Protein AF-A0A2K3E3G3-F1 (afdb_monomer)

Nearest PDB structures (foldseek):
  8xqr-assembly1_R  TM=2.896E-01  e=9.542E+00  Clostridium perfringens

Mean predicted aligned error: 10.25 Å

pLDDT: mean 79.59, std 20.44, range [24.94, 98.5]

Secondary structure (DSSP, 8-state):
-HHHHHHTTSB-HHHHHHHHHHHHHHHHH-HHHHHHHHHHHHHHHHHTTTSHHHHHHHBTTPPGGG-B-HHHHHHTTHHHHHHHHHHHHHHGGGTTSTTHHHHHHHTTTT--HHHHHHHHHHHHHHHHHHHHHHHHHHHHHTT-SSPPEETTT--B--TT-TTEE-HHHHHHHHHHHHHHHHHHHHHHHHHHHH-GGG---TT-SSSS---S-TTSSSHHHHHHHHHHHHHHHHHHHHHHHHHHHHHS-EEEETTTTEEE-HHHHHHHHHHHHHGGGTGGG------------------------EEEE--TTS-HHHHHHHHHHHHHHHHHHHHHHHH-

Foldseek 3Di:
DLVVCVVLLLADPQRSVLLVVLLVLQQLLFQLSNQLVVLLCVVLLVLLVVQLVVCVQAAPPRDVSNHDHNLLNCLLRVQLSVLSVVLSLLVCCVPDDDRVVVNCVVCVVVDPSLLSLLLSLLLNLLSSLLVQLQSQLLSFVLVDPDAFAQLVPRHGDHRPQQLGGDPRSLVSLLVRLLSSLLSSLVSLLVQQVVDDVSPHRSQHCPDPDDDSDPCLNDPNNSVLSSVLSSVSSNQLNNQRSVCRQAAFWWWAQPVSRYIDGPVVQCVLVCVVVVVVVVVVPDDDDDDDDDDDDDDDDDPDDSRHGGTDGYDNHDDSSRSSSVSSSVSSSVSSVSSSVSSD

Solvent-accessible surface area (backbone atoms only — not comparable to full-atom values): 17296 Å² total; per-residue (Å²): 109,39,70,59,28,48,79,58,34,40,19,34,74,59,12,24,53,43,48,42,52,53,45,49,54,24,40,74,37,6,46,18,53,26,48,34,52,50,51,52,52,56,55,50,63,54,41,47,61,75,27,41,73,63,42,59,62,29,32,71,85,57,52,77,54,57,41,32,38,33,66,52,46,43,38,72,38,49,68,42,49,52,29,38,44,52,49,35,38,62,67,25,50,85,64,86,46,99,56,25,68,58,26,51,61,74,42,68,79,75,61,60,62,55,62,49,47,40,29,33,52,16,20,34,45,6,24,50,2,12,54,37,1,39,49,37,16,60,27,53,22,65,70,44,90,62,72,18,22,29,72,89,76,65,46,77,44,66,64,77,40,53,13,47,46,35,73,56,13,52,53,29,7,30,50,28,0,25,48,42,12,43,41,43,36,52,26,27,48,50,16,41,75,65,35,74,96,56,42,51,14,98,53,37,63,84,77,90,44,79,67,48,51,80,52,48,76,34,73,67,19,34,52,47,37,18,49,45,8,20,51,16,0,39,51,15,35,51,44,34,24,47,46,22,33,52,32,23,35,27,27,38,32,77,90,75,62,24,34,38,48,55,68,60,51,48,65,65,61,38,64,72,63,56,57,71,69,62,72,81,76,78,82,89,84,86,88,82,90,87,86,84,82,89,85,79,92,75,89,74,80,71,83,67,61,42,80,74,34,37,37,83,76,44,54,73,51,53,41,52,28,51,26,22,54,55,19,10,55,51,16,11,53,52,44,40,64,74,74,109

Radius of gyration: 25.28 Å; Cα contacts (8 Å, |Δi|>4): 606; chains: 1; bounding box: 83×50×67 Å

InterPro domains:
  IPR002794 Protein of unknown function DUF92, TMEM19 [PF01940] (2-328)
  IPR002794 Protein of unknown function DUF92, TMEM19 [PTHR13353] (1-334)

Organism: Chlamydomonas reinhardtii (NCBI:txid3055)

Structure (mmCIF, N/CA/C/O backbone):
data_AF-A0A2K3E3G3-F1
#
_entry.id   AF-A0A2K3E3G3-F1
#
loop_
_atom_site.group_PDB
_atom_site.id
_atom_site.type_symbol
_atom_site.label_atom_id
_atom_site.label_alt_id
_atom_site.label_comp_id
_atom_site.label_asym_id
_atom_site.label_entity_id
_atom_site.label_seq_id
_atom_site.pdbx_PDB_ins_code
_atom_site.Cartn_x
_atom_site.Cartn_y
_atom_site.Cartn_z
_atom_site.occupancy
_atom_site.B_iso_or_equiv
_atom_site.auth_seq_id
_atom_site.auth_comp_id
_atom_site.auth_asym_id
_atom_site.auth_atom_id
_atom_site.pdbx_PDB_model_num
ATOM 1 N N . MET A 1 1 ? 10.843 -16.373 1.723 1.00 78.31 1 MET A N 1
ATOM 2 C CA . MET A 1 1 ? 9.959 -15.543 2.582 1.00 78.31 1 MET A CA 1
ATOM 3 C C . MET A 1 1 ? 8.689 -16.258 3.037 1.00 78.31 1 MET A C 1
ATOM 5 O O . MET A 1 1 ? 8.430 -16.242 4.233 1.00 78.31 1 MET A O 1
ATOM 9 N N . ALA A 1 2 ? 7.931 -16.915 2.149 1.00 80.19 2 ALA A N 1
ATOM 10 C CA . ALA A 1 2 ? 6.671 -17.594 2.496 1.00 80.19 2 ALA A CA 1
ATOM 11 C C . ALA A 1 2 ? 6.784 -18.562 3.694 1.00 80.19 2 ALA A C 1
ATOM 13 O O . ALA A 1 2 ? 6.028 -18.446 4.656 1.00 80.19 2 ALA A O 1
ATOM 14 N N . ARG A 1 3 ? 7.817 -19.422 3.718 1.00 82.88 3 ARG A N 1
ATOM 15 C CA . ARG A 1 3 ? 8.109 -20.315 4.860 1.00 82.88 3 ARG A CA 1
ATOM 16 C C . ARG A 1 3 ? 8.311 -19.563 6.182 1.00 82.88 3 ARG A C 1
ATOM 18 O O . ARG A 1 3 ? 7.800 -19.986 7.212 1.00 82.88 3 ARG A O 1
ATOM 25 N N . ARG A 1 4 ? 9.012 -18.422 6.149 1.00 83.94 4 ARG A N 1
ATOM 26 C CA . ARG A 1 4 ? 9.183 -17.540 7.318 1.00 83.94 4 ARG A CA 1
ATOM 27 C C . ARG A 1 4 ? 7.855 -16.905 7.738 1.00 83.94 4 ARG A C 1
ATOM 29 O O . ARG A 1 4 ? 7.674 -16.655 8.921 1.00 83.94 4 ARG A O 1
ATOM 36 N N . GLY A 1 5 ? 6.953 -16.623 6.799 1.00 77.25 5 GLY A N 1
ATOM 37 C CA . GLY A 1 5 ? 5.613 -16.120 7.107 1.00 77.25 5 GLY A CA 1
ATOM 38 C C . GLY A 1 5 ? 4.753 -17.142 7.848 1.00 77.25 5 GLY A C 1
ATOM 39 O O . GLY A 1 5 ? 4.127 -16.796 8.848 1.00 77.25 5 GLY A O 1
ATOM 40 N N . LEU A 1 6 ? 4.815 -18.411 7.432 1.00 83.06 6 LEU A N 1
ATOM 41 C CA . LEU A 1 6 ? 4.171 -19.524 8.138 1.00 83.06 6 LEU A CA 1
ATOM 42 C C . LEU A 1 6 ? 4.761 -19.720 9.536 1.00 83.06 6 LEU A C 1
ATOM 44 O O . LEU A 1 6 ? 4.025 -19.743 10.517 1.00 83.06 6 LEU A O 1
ATOM 48 N N . SER A 1 7 ? 6.092 -19.782 9.647 1.00 78.38 7 SER A N 1
ATOM 49 C CA . SER A 1 7 ? 6.760 -20.018 10.934 1.00 78.38 7 SER A CA 1
ATOM 50 C C . SER A 1 7 ? 6.560 -18.879 11.938 1.00 78.38 7 SER A C 1
ATOM 52 O O . SER A 1 7 ? 6.725 -19.072 13.136 1.00 78.38 7 SER A O 1
ATOM 54 N N . LYS A 1 8 ? 6.247 -17.671 11.455 1.00 82.06 8 LYS A N 1
ATOM 55 C CA . LYS A 1 8 ? 5.991 -16.479 12.272 1.00 82.06 8 LYS A CA 1
ATOM 56 C C . LYS A 1 8 ? 4.504 -16.172 12.458 1.00 82.06 8 LYS A C 1
ATOM 58 O O . LYS A 1 8 ? 4.211 -15.110 13.006 1.00 82.06 8 LYS A O 1
ATOM 63 N N . ALA A 1 9 ? 3.617 -17.055 11.988 1.00 80.69 9 ALA A N 1
ATOM 64 C CA . ALA A 1 9 ? 2.163 -16.890 11.978 1.00 80.69 9 ALA A CA 1
ATOM 65 C C . ALA A 1 9 ? 1.670 -15.576 11.333 1.00 80.69 9 ALA A C 1
ATOM 67 O O . ALA A 1 9 ? 0.552 -15.137 11.585 1.00 80.69 9 ALA A O 1
ATOM 68 N N . SER A 1 10 ? 2.477 -14.949 10.467 1.00 80.50 10 SER A N 1
ATOM 69 C CA . SER A 1 10 ? 2.069 -13.747 9.728 1.00 80.50 10 SER A CA 1
ATOM 70 C C . SER A 1 10 ? 1.243 -14.069 8.487 1.00 80.50 10 SER A C 1
ATOM 72 O O . SER A 1 10 ? 0.494 -13.220 8.006 1.00 80.50 10 SER A O 1
ATOM 74 N N . LEU A 1 11 ? 1.336 -15.305 7.989 1.00 85.69 11 LEU A N 1
ATOM 75 C CA . LEU A 1 11 ? 0.556 -15.829 6.871 1.00 85.69 11 LEU A CA 1
ATOM 76 C C . LEU A 1 11 ? -0.094 -17.161 7.256 1.00 85.69 11 LEU A C 1
ATOM 78 O O . LEU A 1 11 ? 0.492 -17.969 7.975 1.00 85.69 11 LEU A O 1
ATOM 82 N N . SER A 1 12 ? -1.297 -17.397 6.741 1.00 90.19 12 SER A N 1
ATOM 83 C CA . SER A 1 12 ? -1.903 -18.735 6.678 1.00 90.19 12 SER A CA 1
ATOM 84 C C . SER A 1 12 ? -1.291 -19.563 5.536 1.00 90.19 12 SER A C 1
ATOM 86 O O . SER A 1 12 ? -0.535 -19.027 4.729 1.00 90.19 12 SER A O 1
ATOM 88 N N . GLN A 1 13 ? -1.628 -20.852 5.417 1.00 90.94 13 GLN A N 1
ATOM 89 C CA . GLN A 1 13 ? -1.167 -21.691 4.296 1.00 90.94 13 GLN A CA 1
ATOM 90 C C . GLN A 1 13 ? -1.559 -21.111 2.929 1.00 90.94 13 GLN A C 1
ATOM 92 O O . GLN A 1 13 ? -0.700 -20.943 2.065 1.00 90.94 13 GLN A O 1
ATOM 97 N N . SER A 1 14 ? -2.827 -20.715 2.768 1.00 93.62 14 SER A N 1
ATOM 98 C CA . SER A 1 14 ? -3.311 -20.065 1.544 1.00 93.62 14 SER A CA 1
ATOM 99 C C . SER A 1 14 ? -2.631 -18.712 1.312 1.00 93.62 14 SER A C 1
ATOM 101 O O . SER A 1 14 ? -2.218 -18.410 0.195 1.00 93.62 14 SER A O 1
ATOM 103 N N . GLY A 1 15 ? -2.432 -17.924 2.374 1.00 92.12 15 GLY A N 1
ATOM 104 C CA . GLY A 1 15 ? -1.703 -16.656 2.303 1.00 92.12 15 GLY A CA 1
ATOM 105 C C . GLY A 1 15 ? -0.230 -16.820 1.923 1.00 92.12 15 GLY A C 1
ATOM 106 O O . GLY A 1 15 ? 0.307 -15.996 1.193 1.00 92.12 15 GLY A O 1
ATOM 107 N N . ALA A 1 16 ? 0.433 -17.885 2.375 1.00 92.38 16 ALA A N 1
ATOM 108 C CA . ALA A 1 16 ? 1.828 -18.165 2.050 1.00 92.38 16 ALA A CA 1
ATOM 109 C C . ALA A 1 16 ? 2.013 -18.573 0.587 1.00 92.38 16 ALA A C 1
ATOM 111 O O . ALA A 1 16 ? 2.968 -18.113 -0.039 1.00 92.38 16 ALA A O 1
ATOM 112 N N . LEU A 1 17 ? 1.094 -19.378 0.042 1.00 94.50 17 LEU A N 1
ATOM 113 C CA . LEU A 1 17 ? 1.071 -19.704 -1.383 1.00 94.50 17 LEU A CA 1
ATOM 114 C C . LEU A 1 17 ? 0.829 -18.444 -2.222 1.00 94.50 17 LEU A C 1
ATOM 116 O O . LEU A 1 17 ? 1.625 -18.146 -3.105 1.00 94.50 17 LEU A O 1
ATOM 120 N N . ALA A 1 18 ? -0.193 -17.651 -1.882 1.00 94.31 18 ALA A N 1
ATOM 121 C CA . ALA A 1 18 ? -0.471 -16.391 -2.570 1.00 94.31 18 ALA A CA 1
ATOM 122 C C . ALA A 1 18 ? 0.730 -15.431 -2.517 1.00 94.31 18 ALA A C 1
ATOM 124 O O . ALA A 1 18 ? 1.127 -14.881 -3.537 1.00 94.31 18 ALA A O 1
ATOM 125 N N . ALA A 1 19 ? 1.368 -15.276 -1.352 1.00 93.25 19 ALA A N 1
ATOM 126 C CA . ALA A 1 19 ? 2.543 -14.420 -1.198 1.00 93.25 19 ALA A CA 1
ATOM 127 C C . ALA A 1 19 ? 3.761 -14.936 -1.978 1.00 93.25 19 ALA A C 1
ATOM 129 O O . ALA A 1 19 ? 4.575 -14.134 -2.433 1.00 93.25 19 ALA A O 1
ATOM 130 N N . PHE A 1 20 ? 3.907 -16.257 -2.130 1.00 94.44 20 PHE A N 1
ATOM 131 C CA . PHE A 1 20 ? 4.934 -16.838 -2.988 1.00 94.44 20 PHE A CA 1
ATOM 132 C C . PHE A 1 20 ? 4.675 -16.499 -4.457 1.00 94.44 20 PHE A C 1
ATOM 134 O O . PHE A 1 20 ? 5.582 -15.999 -5.114 1.00 94.44 20 PHE A O 1
ATOM 141 N N . THR A 1 21 ? 3.445 -16.688 -4.943 1.00 94.94 21 THR A N 1
ATOM 142 C CA . THR A 1 21 ? 3.059 -16.356 -6.322 1.00 94.94 21 THR A CA 1
ATOM 143 C C . THR A 1 21 ? 3.233 -14.868 -6.615 1.00 94.94 21 THR A C 1
ATOM 145 O O . THR A 1 21 ? 3.902 -14.511 -7.577 1.00 94.94 21 THR A O 1
ATOM 148 N N . VAL A 1 22 ? 2.712 -13.993 -5.751 1.00 95.88 22 VAL A N 1
ATOM 149 C CA . VAL A 1 22 ? 2.874 -12.533 -5.869 1.00 95.88 22 VAL A CA 1
ATOM 150 C C . VAL A 1 22 ? 4.355 -12.153 -5.868 1.00 95.88 22 VAL A C 1
ATOM 152 O O . VAL A 1 22 ? 4.786 -11.349 -6.689 1.00 95.88 22 VAL A O 1
ATOM 155 N N . GLY A 1 23 ? 5.149 -12.760 -4.981 1.00 94.06 23 GLY A N 1
ATOM 156 C CA . GLY A 1 23 ? 6.593 -12.551 -4.927 1.00 94.06 23 GLY A CA 1
ATOM 157 C C . GLY A 1 23 ? 7.318 -12.992 -6.197 1.00 94.06 23 GLY A C 1
ATOM 158 O O . GLY A 1 23 ? 8.212 -12.282 -6.643 1.00 94.06 23 GLY A O 1
ATOM 159 N N . ALA A 1 24 ? 6.924 -14.123 -6.787 1.00 91.81 24 ALA A N 1
ATOM 160 C CA . ALA A 1 24 ? 7.478 -14.604 -8.047 1.00 91.81 24 ALA A CA 1
ATOM 161 C C . ALA A 1 24 ? 7.174 -13.628 -9.192 1.00 91.81 24 ALA A C 1
ATOM 163 O O . ALA A 1 24 ? 8.109 -13.214 -9.862 1.00 91.81 24 ALA A O 1
ATOM 164 N N . VAL A 1 25 ? 5.919 -13.181 -9.323 1.00 90.81 25 VAL A N 1
ATOM 165 C CA . VAL A 1 25 ? 5.478 -12.177 -10.316 1.00 90.81 25 VAL A CA 1
ATOM 166 C C . VAL A 1 25 ? 6.262 -10.861 -10.185 1.00 90.81 25 VAL A C 1
ATOM 168 O O . VAL A 1 25 ? 6.739 -10.282 -11.151 1.00 90.81 25 VAL A O 1
ATOM 171 N N . HIS A 1 26 ? 6.480 -10.379 -8.962 1.00 91.44 26 HIS A N 1
ATOM 172 C CA . HIS A 1 26 ? 7.264 -9.154 -8.777 1.00 91.44 26 HIS A CA 1
ATOM 173 C C . HIS A 1 26 ? 8.746 -9.346 -9.118 1.00 91.44 26 HIS A C 1
ATOM 175 O O . HIS A 1 26 ? 9.390 -8.413 -9.583 1.00 91.44 26 HIS A O 1
ATOM 181 N N . MET A 1 27 ? 9.299 -10.535 -8.869 1.00 87.50 27 MET A N 1
ATOM 182 C CA . MET A 1 27 ? 10.691 -10.845 -9.197 1.00 87.50 27 MET A CA 1
ATOM 183 C C . MET A 1 27 ? 10.896 -11.066 -10.698 1.00 87.50 27 MET A C 1
ATOM 185 O O . MET A 1 27 ? 11.944 -10.676 -11.203 1.00 87.50 27 MET A O 1
ATOM 189 N N . THR A 1 28 ? 9.916 -11.636 -11.410 1.00 82.25 28 THR A N 1
ATOM 190 C CA . THR A 1 28 ? 9.949 -11.752 -12.879 1.00 82.25 28 THR A CA 1
ATOM 191 C C . THR A 1 28 ? 9.915 -10.385 -13.540 1.00 82.25 28 THR A C 1
ATOM 193 O O . THR A 1 28 ? 10.656 -10.159 -14.491 1.00 82.25 28 THR A O 1
ATOM 196 N N . ALA A 1 29 ? 9.143 -9.449 -12.984 1.00 80.69 29 ALA A N 1
ATOM 197 C CA . ALA A 1 29 ? 9.114 -8.074 -13.465 1.00 80.69 29 ALA A CA 1
ATOM 198 C C . ALA A 1 29 ? 10.419 -7.292 -13.210 1.00 80.69 29 ALA A C 1
ATOM 200 O O . ALA A 1 29 ? 10.677 -6.293 -13.881 1.00 80.69 29 ALA A O 1
ATOM 201 N N . GLY A 1 30 ? 11.240 -7.721 -12.246 1.00 80.25 30 GLY A N 1
ATOM 202 C CA . GLY A 1 30 ? 12.572 -7.172 -11.990 1.00 80.25 30 GLY A CA 1
ATOM 203 C C . GLY A 1 30 ? 12.917 -7.038 -10.507 1.00 80.25 30 GLY A C 1
ATOM 204 O O . GLY A 1 30 ? 12.050 -6.970 -9.627 1.00 80.25 30 GLY A O 1
ATOM 205 N N . LEU A 1 31 ? 14.220 -6.938 -10.216 1.00 82.62 31 LEU A N 1
ATOM 206 C CA . LEU A 1 31 ? 14.729 -6.877 -8.840 1.00 82.62 31 LEU A CA 1
ATOM 207 C C . LEU A 1 31 ? 14.125 -5.715 -8.035 1.00 82.62 31 LEU A C 1
ATOM 209 O O . LEU A 1 31 ? 13.837 -5.878 -6.850 1.00 82.62 31 LEU A O 1
ATOM 213 N N . GLN A 1 32 ? 13.896 -4.561 -8.670 1.00 86.25 32 GLN A N 1
ATOM 214 C CA . GLN A 1 32 ? 13.308 -3.382 -8.028 1.00 86.25 32 GLN A CA 1
ATOM 215 C C . GLN A 1 32 ? 11.930 -3.685 -7.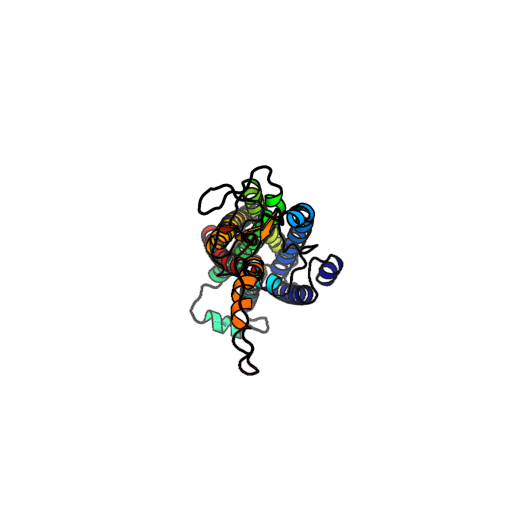417 1.00 86.25 32 GLN A C 1
ATOM 217 O O . GLN A 1 32 ? 11.689 -3.389 -6.242 1.00 86.25 32 GLN A O 1
ATOM 222 N N . PHE A 1 33 ? 11.030 -4.303 -8.186 1.00 89.25 33 PHE A N 1
ATOM 223 C CA . PHE A 1 33 ? 9.661 -4.583 -7.748 1.00 89.25 33 PHE A CA 1
ATOM 224 C C . PHE A 1 33 ? 9.634 -5.676 -6.681 1.00 89.25 33 PHE A C 1
ATOM 226 O O . PHE A 1 33 ? 8.980 -5.521 -5.644 1.00 89.25 33 PHE A O 1
ATOM 233 N N . GLY A 1 34 ? 10.402 -6.750 -6.885 1.00 91.38 34 GLY A N 1
ATOM 234 C CA . GLY A 1 34 ? 10.538 -7.831 -5.912 1.00 91.38 34 GLY A CA 1
ATOM 235 C C . GLY A 1 34 ? 11.138 -7.367 -4.582 1.00 91.38 34 GLY A C 1
ATOM 236 O O . GLY A 1 34 ? 10.611 -7.691 -3.512 1.00 91.38 34 GLY A O 1
ATOM 237 N N . ALA A 1 35 ? 12.205 -6.565 -4.618 1.00 91.38 35 ALA A N 1
ATOM 238 C CA . ALA A 1 35 ? 12.833 -6.020 -3.418 1.00 91.38 35 ALA A CA 1
ATOM 239 C C . ALA A 1 35 ? 11.929 -5.001 -2.703 1.00 91.38 35 ALA A C 1
ATOM 241 O O . ALA A 1 35 ? 11.841 -5.031 -1.474 1.00 91.38 35 ALA A O 1
ATOM 242 N N . THR A 1 36 ? 11.194 -4.163 -3.443 1.00 94.19 36 THR A N 1
ATOM 243 C CA . THR A 1 36 ? 10.210 -3.231 -2.862 1.00 94.19 36 THR A CA 1
ATOM 244 C C . THR A 1 36 ? 9.105 -3.981 -2.115 1.00 94.19 36 THR A C 1
ATOM 246 O O . THR A 1 36 ? 8.820 -3.667 -0.957 1.00 94.19 36 THR A O 1
ATOM 249 N N . LEU A 1 37 ? 8.539 -5.032 -2.721 1.00 95.00 37 LEU A N 1
ATOM 250 C CA . LEU A 1 37 ? 7.551 -5.900 -2.071 1.00 95.00 37 LEU A CA 1
ATOM 251 C C . LEU A 1 37 ? 8.119 -6.556 -0.800 1.00 95.00 37 LEU A C 1
ATOM 253 O O . LEU A 1 37 ? 7.440 -6.630 0.228 1.00 95.00 37 LEU A O 1
ATOM 257 N N . ILE A 1 38 ? 9.370 -7.024 -0.841 1.00 94.44 38 ILE A N 1
ATOM 258 C CA . ILE A 1 38 ? 10.043 -7.602 0.330 1.00 94.44 38 ILE A CA 1
ATOM 259 C C . ILE A 1 38 ? 10.164 -6.573 1.459 1.00 94.44 38 ILE A C 1
ATOM 261 O O . ILE A 1 38 ? 9.882 -6.910 2.614 1.00 94.44 38 ILE A O 1
ATOM 265 N N . LEU A 1 39 ? 10.566 -5.338 1.149 1.00 95.62 39 LEU A N 1
ATOM 266 C CA . LEU A 1 39 ? 10.697 -4.263 2.132 1.00 95.62 39 LEU A CA 1
ATOM 267 C C . LEU A 1 39 ? 9.345 -3.914 2.760 1.00 95.62 39 LEU A C 1
ATOM 269 O O . LEU A 1 39 ? 9.263 -3.873 3.989 1.00 95.62 39 LEU A O 1
ATOM 273 N N . PHE A 1 40 ? 8.287 -3.781 1.953 1.00 95.44 40 PHE A N 1
ATOM 274 C CA . PHE A 1 40 ? 6.910 -3.618 2.432 1.00 95.44 40 PHE A CA 1
ATOM 275 C C . PHE A 1 40 ? 6.496 -4.749 3.384 1.00 95.44 40 PHE A C 1
ATOM 277 O O . PHE A 1 40 ? 6.017 -4.500 4.494 1.00 95.44 40 PHE A O 1
ATOM 284 N N . TYR A 1 41 ? 6.702 -6.006 2.980 1.00 92.50 41 TYR A N 1
ATOM 285 C CA . TYR A 1 41 ? 6.316 -7.164 3.783 1.00 92.50 41 TYR A CA 1
ATOM 286 C C . TYR A 1 41 ? 7.071 -7.208 5.116 1.00 92.50 41 TYR A C 1
ATOM 288 O O . TYR A 1 41 ? 6.470 -7.459 6.164 1.00 92.50 41 TYR A O 1
ATOM 296 N N . LEU A 1 42 ? 8.388 -6.981 5.094 1.00 92.19 42 LEU A N 1
ATOM 297 C CA . LEU A 1 42 ? 9.232 -7.051 6.284 1.00 92.19 42 LEU A CA 1
ATOM 298 C C . LEU A 1 42 ? 8.955 -5.916 7.269 1.00 92.19 42 LEU A C 1
ATOM 300 O O . LEU A 1 42 ? 8.943 -6.186 8.472 1.00 92.19 42 LEU A O 1
ATOM 304 N N . SER A 1 43 ? 8.761 -4.684 6.794 1.00 94.25 43 SER A N 1
ATOM 305 C CA . SER A 1 43 ? 8.450 -3.540 7.658 1.00 94.25 43 SER A CA 1
ATOM 306 C C . SER A 1 43 ? 7.074 -3.714 8.302 1.00 94.25 43 SER A C 1
ATOM 308 O O . SER A 1 43 ? 6.962 -3.727 9.529 1.00 94.25 43 SER A O 1
ATOM 310 N N . SER A 1 44 ? 6.058 -4.011 7.492 1.00 91.00 44 SER A N 1
ATOM 311 C CA . SER A 1 44 ? 4.683 -4.240 7.940 1.00 91.00 44 SER A CA 1
ATOM 312 C C . SER A 1 44 ? 4.578 -5.403 8.930 1.00 91.00 44 SER A C 1
ATOM 314 O O . SER A 1 44 ? 3.978 -5.264 9.990 1.00 91.00 44 SER A O 1
ATOM 316 N N . SER A 1 45 ? 5.230 -6.540 8.652 1.00 87.75 45 SER A N 1
ATOM 317 C CA . SER A 1 45 ? 5.195 -7.719 9.539 1.00 87.75 45 SER A CA 1
ATOM 318 C C . SER A 1 45 ? 5.902 -7.509 10.883 1.00 87.75 45 SER A C 1
ATOM 320 O O . SER A 1 45 ? 5.694 -8.283 11.818 1.00 87.75 45 SER A O 1
ATOM 322 N N . LYS A 1 46 ? 6.812 -6.530 10.979 1.00 87.88 46 LYS A N 1
ATOM 323 C CA . LYS A 1 46 ? 7.422 -6.154 12.261 1.00 87.88 46 LYS A CA 1
ATOM 324 C C . LYS A 1 46 ? 6.444 -5.318 13.085 1.00 87.88 46 LYS A C 1
ATOM 326 O O . LYS A 1 46 ? 6.305 -5.580 14.276 1.00 87.88 46 LYS A O 1
ATOM 331 N N . LEU A 1 47 ? 5.754 -4.366 12.456 1.00 85.62 47 LEU A N 1
ATOM 332 C CA . LEU A 1 47 ? 4.820 -3.466 13.136 1.00 85.62 47 LEU A CA 1
ATOM 333 C C . LEU A 1 47 ? 3.557 -4.165 13.638 1.00 85.62 47 LEU A C 1
ATOM 335 O O . LEU A 1 47 ? 3.118 -3.856 14.742 1.00 85.62 47 LEU A O 1
ATOM 339 N N . THR A 1 48 ? 3.061 -5.185 12.928 1.00 80.06 48 THR A N 1
ATOM 340 C CA . THR A 1 48 ? 1.901 -5.985 13.376 1.00 80.06 48 THR A CA 1
ATOM 341 C C . THR A 1 48 ? 2.095 -6.661 14.735 1.00 80.06 48 THR A C 1
ATOM 343 O O . THR A 1 48 ? 1.137 -7.098 15.364 1.00 80.06 48 THR A O 1
ATOM 346 N N . ARG A 1 49 ? 3.335 -6.756 15.225 1.00 79.38 49 ARG A N 1
ATOM 347 C CA . ARG A 1 49 ? 3.649 -7.309 16.550 1.00 79.38 49 ARG A CA 1
ATOM 348 C C . ARG A 1 49 ? 3.642 -6.259 17.655 1.00 79.38 49 ARG A C 1
ATOM 350 O O . ARG A 1 49 ? 3.428 -6.614 18.809 1.00 79.38 49 ARG A O 1
ATOM 357 N N . VAL A 1 50 ? 3.888 -4.994 17.319 1.00 83.88 50 VAL A N 1
ATOM 358 C CA . VAL A 1 50 ? 4.003 -3.897 18.291 1.00 83.88 50 VAL A CA 1
ATOM 359 C C . VAL A 1 50 ? 2.627 -3.554 18.870 1.00 83.88 50 VAL A C 1
ATOM 361 O O . VAL A 1 50 ? 2.494 -3.402 20.082 1.00 83.88 50 VAL A O 1
ATOM 364 N N . GLY A 1 51 ? 1.594 -3.503 18.022 1.00 75.38 51 GLY A N 1
ATOM 365 C CA . GLY A 1 51 ? 0.214 -3.192 18.412 1.00 75.38 51 GLY A CA 1
ATOM 366 C C . GLY A 1 51 ? -0.632 -4.390 18.865 1.00 75.38 51 GLY A C 1
ATOM 367 O O . GLY A 1 51 ? -1.730 -4.190 19.387 1.00 75.38 51 GLY A O 1
ATOM 368 N N . ALA A 1 52 ? -0.136 -5.626 18.718 1.00 80.56 52 ALA A N 1
ATOM 369 C CA . ALA A 1 52 ? -0.937 -6.850 18.848 1.00 80.56 52 ALA A CA 1
ATOM 370 C C . ALA A 1 52 ? -1.684 -6.971 20.188 1.00 80.56 52 ALA A C 1
ATOM 372 O O . ALA A 1 52 ? -2.879 -7.251 20.203 1.00 80.56 52 ALA A O 1
ATOM 373 N N . LYS A 1 53 ? -1.014 -6.691 21.317 1.00 82.44 53 LYS A N 1
ATOM 374 C CA . LYS A 1 53 ? -1.634 -6.786 22.653 1.00 82.44 53 LYS A CA 1
ATOM 375 C C . LYS A 1 53 ? -2.822 -5.836 22.817 1.00 82.44 53 LYS A C 1
ATOM 377 O O . LYS A 1 53 ? -3.830 -6.222 23.396 1.00 82.44 53 LYS A O 1
ATOM 382 N N . ARG A 1 54 ? -2.705 -4.602 22.311 1.00 82.38 54 ARG A N 1
ATOM 383 C CA . ARG A 1 54 ? -3.771 -3.595 22.413 1.00 82.38 54 ARG A CA 1
ATOM 384 C C . ARG A 1 54 ? -4.894 -3.885 21.418 1.00 82.38 54 ARG A C 1
ATOM 386 O O . ARG A 1 54 ? -6.052 -3.781 21.797 1.00 82.38 54 ARG A O 1
ATOM 393 N N . LYS A 1 55 ? -4.575 -4.325 20.194 1.00 82.56 55 LYS A N 1
ATOM 394 C CA . LYS A 1 55 ? -5.587 -4.764 19.217 1.00 82.56 55 LYS A CA 1
ATOM 395 C C . LYS A 1 55 ? -6.412 -5.939 19.736 1.00 82.56 55 LYS A C 1
ATOM 397 O O . LYS A 1 55 ? -7.630 -5.870 19.693 1.00 82.56 55 LYS A O 1
ATOM 402 N N . ALA A 1 56 ? -5.780 -6.944 20.342 1.00 81.81 56 ALA A N 1
ATOM 403 C CA . ALA A 1 56 ? -6.478 -8.093 20.927 1.00 81.81 56 ALA A CA 1
ATOM 404 C C . ALA A 1 56 ? -7.470 -7.733 22.052 1.00 81.81 56 ALA A C 1
ATOM 406 O O . ALA A 1 56 ? -8.373 -8.513 22.353 1.00 81.81 56 ALA A O 1
ATOM 407 N N . GLN A 1 57 ? -7.296 -6.578 22.701 1.00 81.88 57 GLN A N 1
ATOM 408 C CA . GLN A 1 57 ? -8.202 -6.086 23.743 1.00 81.88 57 GLN A CA 1
ATOM 409 C C . GLN A 1 57 ? -9.363 -5.263 23.188 1.00 81.88 57 GLN A C 1
ATOM 411 O O . GLN A 1 57 ? -10.382 -5.155 23.857 1.00 81.88 57 GLN A O 1
ATOM 416 N N . VAL A 1 58 ? -9.194 -4.667 22.008 1.00 79.88 58 VAL A N 1
ATOM 417 C CA . VAL A 1 58 ? -10.098 -3.649 21.458 1.00 79.88 58 VAL A CA 1
ATOM 418 C C . VAL A 1 58 ? -10.918 -4.186 20.280 1.00 79.88 58 VAL A C 1
ATOM 420 O O . VAL A 1 58 ? -12.061 -3.776 20.090 1.00 79.88 58 VAL A O 1
ATOM 423 N N . GLU A 1 59 ? -10.355 -5.122 19.519 1.00 79.00 59 GLU A N 1
ATOM 424 C CA . GLU A 1 59 ? -10.950 -5.723 18.328 1.00 79.00 59 GLU A CA 1
ATOM 425 C C . GLU A 1 59 ? -11.296 -7.193 18.599 1.00 79.00 59 GLU A C 1
ATOM 427 O O . GLU A 1 59 ? -10.484 -7.957 19.126 1.00 79.00 59 GLU A O 1
ATOM 432 N N . GLU A 1 60 ? -12.507 -7.606 18.225 1.00 70.19 60 GLU A N 1
ATOM 433 C CA . GLU A 1 60 ? -12.947 -9.003 18.339 1.00 70.19 60 GLU A CA 1
ATOM 434 C C . GLU A 1 60 ? -12.294 -9.906 17.277 1.00 70.19 60 GLU A C 1
ATOM 436 O O . GLU A 1 60 ? -11.862 -11.016 17.574 1.00 70.19 60 GLU A O 1
ATOM 441 N N . GLU A 1 61 ? -12.144 -9.414 16.043 1.00 67.25 61 GLU A N 1
ATOM 442 C CA . GLU A 1 61 ? -11.598 -10.184 14.913 1.00 67.25 61 GLU A CA 1
ATOM 443 C C . GLU A 1 61 ? -10.054 -10.236 14.886 1.00 67.25 61 GLU A C 1
ATOM 445 O O . GLU A 1 61 ? -9.447 -10.574 13.862 1.00 67.25 61 GLU A O 1
ATOM 450 N N . HIS A 1 62 ? -9.389 -9.918 16.003 1.00 70.31 62 HIS A N 1
ATOM 451 C CA . HIS A 1 62 ? -7.932 -9.915 16.070 1.00 70.31 62 HIS A CA 1
ATOM 452 C C . HIS A 1 62 ? -7.356 -11.325 15.869 1.00 70.31 62 HIS A C 1
ATOM 454 O O . HIS A 1 62 ? -7.599 -12.247 16.647 1.00 70.31 62 HIS A O 1
ATOM 460 N N . LYS A 1 63 ? -6.522 -11.488 14.838 1.00 66.94 63 LYS A N 1
ATOM 461 C CA . LYS A 1 63 ? -5.775 -12.726 14.580 1.00 66.94 63 LYS A CA 1
ATOM 462 C C . LYS A 1 63 ? -4.349 -12.574 15.093 1.00 66.94 63 LYS A C 1
ATOM 464 O O . LYS A 1 63 ? -3.621 -11.705 14.612 1.00 66.94 63 LYS A O 1
ATOM 469 N N . GLU A 1 64 ? -3.918 -13.457 15.994 1.00 57.91 64 GLU A N 1
ATOM 470 C CA . GLU A 1 64 ? -2.530 -13.473 16.470 1.00 57.91 64 GLU A CA 1
ATOM 471 C C . GLU A 1 64 ? -1.534 -13.536 15.299 1.00 57.91 64 GLU A C 1
ATOM 473 O O . GLU A 1 64 ? -1.654 -14.355 14.384 1.00 57.91 64 GLU A O 1
ATOM 478 N N . GLY A 1 65 ? -0.557 -12.624 15.305 1.00 60.12 65 GLY A N 1
ATOM 479 C CA . GLY A 1 65 ? 0.453 -12.494 14.250 1.00 60.12 65 GLY A CA 1
ATOM 480 C C . GLY A 1 65 ? -0.044 -11.867 12.939 1.00 60.12 65 GLY A C 1
ATOM 481 O O . GLY A 1 65 ? 0.753 -11.694 12.018 1.00 60.12 65 GLY A O 1
ATOM 482 N N . GLY A 1 66 ? -1.328 -11.508 12.832 1.00 70.12 66 GLY A N 1
ATOM 483 C CA . GLY A 1 66 ? -1.957 -10.942 11.633 1.00 70.12 66 GLY A CA 1
ATOM 484 C C . GLY A 1 66 ? -2.354 -11.973 10.568 1.00 70.12 66 GLY A C 1
ATOM 485 O O . GLY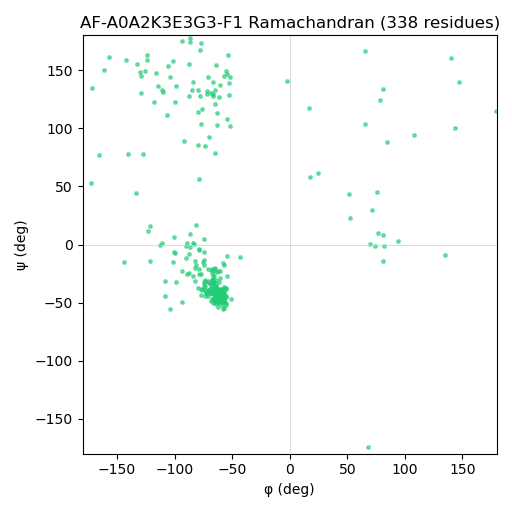 A 1 66 ? -3.124 -11.634 9.676 1.00 70.12 66 GLY A O 1
ATOM 486 N N . ARG A 1 67 ? -1.850 -13.215 10.664 1.00 80.94 67 ARG A N 1
ATOM 487 C CA . ARG A 1 67 ? -2.202 -14.446 9.921 1.00 80.94 67 ARG A CA 1
ATOM 488 C C . ARG A 1 67 ? -2.993 -14.258 8.615 1.00 80.94 67 ARG A C 1
ATOM 490 O O . ARG A 1 67 ? -4.086 -14.811 8.454 1.00 80.94 67 ARG A O 1
ATOM 497 N N . ARG A 1 68 ? -2.425 -13.502 7.666 1.00 86.06 68 ARG A N 1
ATOM 498 C CA . ARG A 1 68 ? -3.141 -13.062 6.459 1.00 86.06 68 ARG A CA 1
ATOM 499 C C . ARG A 1 68 ? -3.479 -14.248 5.554 1.00 86.06 68 ARG A C 1
ATOM 501 O O . ARG A 1 68 ? -2.686 -15.189 5.411 1.00 86.06 68 ARG A O 1
ATOM 508 N N . ASN A 1 69 ? -4.673 -14.236 4.971 1.00 92.56 69 ASN A N 1
ATOM 509 C CA . ASN A 1 69 ? -5.124 -15.253 4.015 1.00 92.56 69 ASN A CA 1
ATOM 510 C C . ASN A 1 69 ? -4.847 -14.838 2.562 1.00 92.56 69 ASN A C 1
ATOM 512 O O . ASN A 1 69 ? -4.360 -13.740 2.305 1.00 92.56 69 ASN A O 1
ATOM 516 N N . ALA A 1 70 ? -5.120 -15.736 1.611 1.00 93.00 70 ALA A N 1
ATOM 517 C CA . ALA A 1 70 ? -4.914 -15.450 0.192 1.00 93.00 70 ALA A CA 1
ATOM 518 C C . ALA A 1 70 ? -5.695 -14.212 -0.281 1.00 93.00 70 ALA A C 1
ATOM 520 O O . ALA A 1 70 ? -5.129 -13.393 -0.995 1.00 93.00 70 ALA A O 1
ATOM 521 N N . VAL A 1 71 ? -6.945 -14.037 0.166 1.00 92.75 71 VAL A N 1
ATOM 522 C CA . VAL A 1 71 ? -7.784 -12.879 -0.197 1.00 92.75 71 VAL A CA 1
ATOM 523 C C . VAL A 1 71 ? -7.126 -11.576 0.249 1.00 92.75 71 VAL A C 1
ATOM 525 O O . VAL A 1 71 ? -6.958 -10.677 -0.563 1.00 92.75 71 VAL A O 1
ATOM 528 N N . GLN A 1 72 ? -6.647 -11.512 1.491 1.00 90.81 72 GLN A N 1
ATOM 529 C CA . GLN A 1 72 ? -5.940 -10.351 2.036 1.00 90.81 72 GLN A CA 1
ATOM 530 C C . GLN A 1 72 ? -4.629 -10.053 1.312 1.00 90.81 72 GLN A C 1
ATOM 532 O O . GLN A 1 72 ? -4.274 -8.895 1.101 1.00 90.81 72 GLN A O 1
ATOM 537 N N . VAL A 1 73 ? -3.878 -11.095 0.948 1.00 93.44 73 VAL A N 1
ATOM 538 C CA . VAL A 1 73 ? -2.638 -10.919 0.186 1.00 93.44 73 VAL A CA 1
ATOM 539 C C . VAL A 1 73 ? -2.952 -10.369 -1.204 1.00 93.44 73 VAL A C 1
ATOM 541 O O . VAL A 1 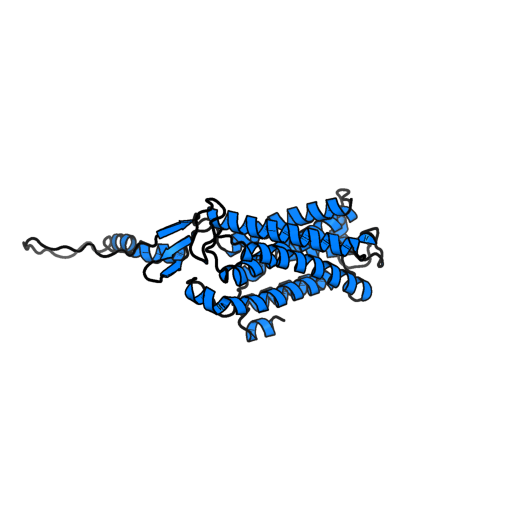73 ? -2.332 -9.390 -1.611 1.00 93.44 73 VAL A O 1
ATOM 544 N N . LEU A 1 74 ? -3.927 -10.947 -1.907 1.00 93.81 74 LEU A N 1
ATOM 545 C CA . LEU A 1 74 ? -4.307 -10.533 -3.258 1.00 93.81 74 LEU A CA 1
ATOM 546 C C . LEU A 1 74 ? -4.951 -9.142 -3.280 1.00 93.81 74 LEU A C 1
ATOM 548 O O . LEU A 1 74 ? -4.570 -8.330 -4.116 1.00 93.81 74 LEU A O 1
ATOM 552 N N . ALA A 1 75 ? -5.832 -8.816 -2.333 1.00 92.31 75 ALA A N 1
ATOM 553 C CA . ALA A 1 75 ? -6.427 -7.483 -2.204 1.00 92.31 75 ALA A CA 1
ATOM 554 C C . ALA A 1 75 ? -5.357 -6.381 -2.097 1.00 92.31 75 ALA A C 1
ATOM 556 O O . ALA A 1 75 ? -5.468 -5.337 -2.731 1.00 92.31 75 ALA A O 1
ATOM 557 N N . ASN A 1 76 ? -4.264 -6.659 -1.380 1.00 93.94 76 ASN A N 1
ATOM 558 C CA . ASN A 1 76 ? -3.171 -5.708 -1.178 1.00 93.94 76 ASN A CA 1
ATOM 559 C C . ASN A 1 76 ? -2.066 -5.769 -2.246 1.00 93.94 76 ASN A C 1
ATOM 561 O O . ASN A 1 76 ? -1.079 -5.050 -2.114 1.00 93.94 76 ASN A O 1
ATOM 565 N N . SER A 1 77 ? -2.153 -6.619 -3.274 1.00 94.88 77 SER A N 1
ATOM 566 C CA . SER A 1 77 ? -1.044 -6.778 -4.237 1.00 94.88 77 SER A CA 1
ATOM 567 C C . SER A 1 77 ? -1.443 -7.013 -5.690 1.00 94.88 77 SER A C 1
ATOM 569 O O . SER A 1 77 ? -0.601 -6.838 -6.564 1.00 94.88 77 SER A O 1
ATOM 571 N N . LEU A 1 78 ? -2.699 -7.355 -5.988 1.00 93.19 78 LEU A N 1
ATOM 572 C CA . LEU A 1 78 ? -3.124 -7.704 -7.345 1.00 93.19 78 LEU A CA 1
ATOM 573 C C . LEU A 1 78 ? -2.936 -6.546 -8.335 1.00 93.19 78 LEU A C 1
ATOM 575 O O . LEU A 1 78 ? -2.389 -6.759 -9.413 1.00 93.19 78 LEU A O 1
ATOM 579 N N . ALA A 1 79 ? -3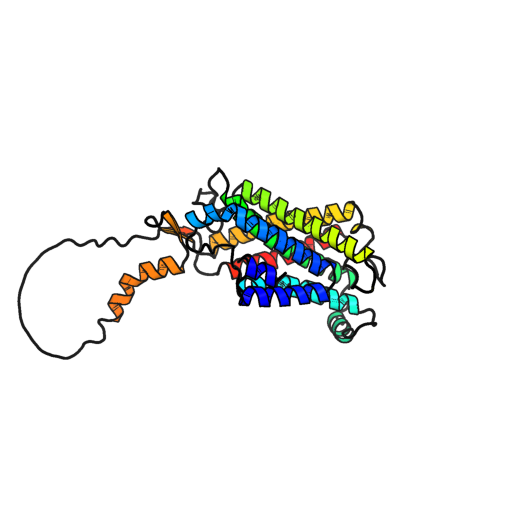.325 -5.322 -7.966 1.00 93.81 79 ALA A N 1
ATOM 580 C CA . ALA A 1 79 ? -3.110 -4.152 -8.820 1.00 93.81 79 ALA A CA 1
ATOM 581 C C . ALA A 1 79 ? -1.610 -3.891 -9.055 1.00 93.81 79 ALA A C 1
ATOM 583 O O . ALA A 1 79 ? -1.192 -3.655 -10.186 1.00 93.81 79 ALA A O 1
ATOM 584 N N . ALA A 1 80 ? -0.778 -4.037 -8.019 1.00 95.06 80 ALA A N 1
ATOM 585 C CA . ALA A 1 80 ? 0.673 -3.927 -8.155 1.00 95.06 80 ALA A CA 1
ATOM 586 C C . ALA A 1 80 ? 1.289 -5.016 -9.048 1.00 95.06 80 ALA A C 1
ATOM 588 O O . ALA A 1 80 ? 2.194 -4.702 -9.818 1.00 95.06 80 ALA A O 1
ATOM 589 N N . CYS A 1 81 ? 0.786 -6.258 -9.004 1.00 94.62 81 CYS A N 1
ATOM 590 C CA . CYS A 1 81 ? 1.180 -7.306 -9.952 1.00 94.62 81 CYS A CA 1
ATOM 591 C C . CYS A 1 81 ? 0.915 -6.864 -11.396 1.00 94.62 81 CYS A C 1
ATOM 593 O O . CYS A 1 81 ? 1.788 -7.011 -12.243 1.00 94.62 81 CYS A O 1
ATOM 595 N N . VAL A 1 82 ? -0.263 -6.289 -11.668 1.00 92.94 82 VAL A N 1
ATOM 596 C CA . VAL A 1 82 ? -0.614 -5.798 -13.009 1.00 92.94 82 VAL A CA 1
ATOM 597 C C . VAL A 1 82 ? 0.329 -4.675 -13.444 1.00 92.94 82 VAL A C 1
ATOM 599 O O . VAL A 1 82 ? 0.850 -4.727 -14.554 1.00 92.94 82 VAL A O 1
ATOM 602 N N . PHE A 1 83 ? 0.609 -3.691 -12.583 1.00 91.62 83 PHE A N 1
ATOM 603 C CA . PHE A 1 83 ? 1.542 -2.610 -12.922 1.00 91.62 83 PHE A CA 1
ATOM 604 C C . PHE A 1 83 ? 2.963 -3.120 -13.197 1.00 91.62 83 PHE A C 1
ATOM 606 O O . PHE A 1 83 ? 3.579 -2.696 -14.173 1.00 91.62 83 PHE A O 1
ATOM 613 N N . ALA A 1 84 ? 3.470 -4.041 -12.372 1.00 89.19 84 ALA A N 1
ATOM 614 C CA . ALA A 1 84 ? 4.804 -4.615 -12.531 1.00 89.19 84 ALA A CA 1
ATOM 615 C C . ALA A 1 84 ? 4.930 -5.432 -13.830 1.00 89.19 84 ALA A C 1
ATOM 617 O O . ALA A 1 84 ? 5.883 -5.248 -14.583 1.00 89.19 84 ALA A O 1
ATOM 618 N N . GLU A 1 85 ? 3.947 -6.278 -14.139 1.00 86.31 85 GLU A N 1
ATOM 619 C CA . GLU A 1 85 ? 3.955 -7.089 -15.363 1.00 86.31 85 GLU A CA 1
ATOM 620 C C . GLU A 1 85 ? 3.775 -6.239 -16.627 1.00 86.31 85 GLU A C 1
ATOM 622 O O . GLU A 1 85 ? 4.454 -6.463 -17.627 1.00 86.31 85 GLU A O 1
ATOM 627 N N . LEU A 1 86 ? 2.934 -5.200 -16.598 1.00 84.81 86 LEU A N 1
ATOM 628 C CA . LEU A 1 86 ? 2.836 -4.269 -17.727 1.00 84.81 86 LEU A CA 1
ATOM 629 C C . LEU A 1 86 ? 4.157 -3.523 -17.961 1.00 84.81 86 LEU A C 1
ATOM 631 O O . LEU A 1 86 ? 4.560 -3.349 -19.110 1.00 84.81 86 LEU A O 1
ATOM 635 N N . LEU A 1 87 ? 4.872 -3.137 -16.899 1.00 81.88 87 LEU A N 1
ATOM 636 C CA . LEU A 1 87 ? 6.211 -2.549 -17.012 1.00 81.88 87 LEU A CA 1
ATOM 637 C C . LEU A 1 87 ? 7.216 -3.526 -17.625 1.00 81.88 87 LEU A C 1
ATOM 639 O O . LEU A 1 87 ? 7.999 -3.128 -18.490 1.00 81.88 87 LEU A O 1
ATOM 643 N N . TYR A 1 88 ? 7.162 -4.799 -17.236 1.00 79.94 88 TYR A N 1
ATOM 644 C CA . TYR A 1 88 ? 7.990 -5.853 -17.817 1.00 79.94 88 TYR A CA 1
ATOM 645 C C . TYR A 1 88 ? 7.718 -6.035 -19.317 1.00 79.94 88 TYR A C 1
ATOM 647 O O . TYR A 1 88 ? 8.647 -6.030 -20.131 1.00 79.94 88 TYR A O 1
ATOM 655 N N . VAL A 1 89 ? 6.443 -6.098 -19.710 1.00 77.31 89 VAL A N 1
ATOM 656 C CA . VAL A 1 89 ? 6.033 -6.208 -21.118 1.00 77.31 89 VAL A CA 1
ATOM 657 C C . VAL A 1 89 ? 6.500 -4.993 -21.925 1.00 77.31 89 VAL A C 1
ATOM 659 O O . VAL A 1 89 ? 7.075 -5.163 -22.998 1.00 77.31 89 VAL A O 1
ATOM 662 N N . LEU A 1 90 ? 6.336 -3.770 -21.408 1.00 75.06 90 LEU A N 1
ATOM 663 C CA . LEU A 1 90 ? 6.807 -2.547 -22.078 1.00 75.06 90 LEU A CA 1
ATOM 664 C C . LEU A 1 90 ? 8.334 -2.438 -22.151 1.00 75.06 90 LEU A C 1
ATOM 666 O O . LEU A 1 90 ? 8.864 -1.753 -23.025 1.00 75.06 90 LEU A O 1
ATOM 670 N N . SER A 1 91 ? 9.055 -3.088 -21.242 1.00 71.25 91 SER A N 1
ATOM 671 C CA . SER A 1 91 ? 10.521 -3.181 -21.283 1.00 71.25 91 SER A CA 1
ATOM 672 C C . SER A 1 91 ? 10.997 -4.239 -22.284 1.00 71.25 91 SER A C 1
ATOM 674 O O . SER A 1 91 ? 12.109 -4.164 -22.787 1.00 71.25 91 SER A O 1
ATOM 676 N N . SER A 1 92 ? 10.126 -5.187 -22.636 1.00 63.91 92 SER A N 1
ATOM 677 C CA . SER A 1 92 ? 10.380 -6.240 -23.627 1.00 63.91 92 SER A CA 1
ATOM 678 C C . SER A 1 92 ? 10.068 -5.808 -25.070 1.00 63.91 92 SER A C 1
ATOM 680 O O . SER A 1 92 ? 10.268 -6.584 -26.007 1.00 63.91 92 SER A O 1
ATOM 682 N N . ALA A 1 93 ? 9.566 -4.582 -25.266 1.00 57.00 93 ALA A N 1
ATOM 683 C CA . ALA A 1 93 ? 9.200 -4.031 -26.573 1.00 57.00 93 ALA A CA 1
ATOM 684 C C . ALA A 1 93 ? 10.405 -3.831 -27.514 1.00 57.00 93 ALA A C 1
ATOM 686 O O . ALA A 1 93 ? 10.223 -3.834 -28.730 1.00 57.00 93 ALA A O 1
ATOM 687 N N . ASP A 1 94 ? 11.623 -3.743 -26.968 1.00 56.00 94 ASP A N 1
ATOM 688 C CA . ASP A 1 94 ? 12.866 -3.537 -27.727 1.00 56.00 94 ASP A CA 1
ATOM 689 C C . ASP A 1 94 ? 13.345 -4.806 -28.481 1.00 56.00 94 ASP A C 1
ATOM 691 O O . ASP A 1 94 ? 14.390 -4.802 -29.128 1.00 56.00 94 ASP A O 1
ATOM 695 N N . GLY A 1 95 ? 12.558 -5.895 -28.462 1.00 50.53 95 GLY A N 1
ATOM 696 C CA . GLY A 1 95 ? 12.640 -6.987 -29.445 1.00 50.53 95 GLY A CA 1
ATOM 697 C C . GLY A 1 95 ? 13.521 -8.190 -29.087 1.00 50.53 95 GLY A C 1
ATOM 698 O O . GLY A 1 95 ? 13.629 -9.114 -29.889 1.00 50.53 95 GLY A O 1
ATOM 699 N N . THR A 1 96 ? 14.125 -8.233 -27.898 1.00 50.53 96 THR A N 1
ATOM 700 C CA . THR A 1 96 ? 15.100 -9.274 -27.508 1.00 50.53 96 THR A CA 1
ATOM 701 C C . THR A 1 96 ? 14.538 -10.410 -26.641 1.00 50.53 96 THR A C 1
ATOM 703 O O . THR A 1 96 ? 15.234 -11.401 -26.425 1.00 50.53 96 THR A O 1
ATOM 706 N N . HIS A 1 97 ? 13.284 -10.325 -26.176 1.00 53.78 97 HIS A N 1
ATOM 707 C CA . HIS A 1 97 ? 12.681 -11.308 -25.262 1.00 53.78 97 HIS A CA 1
ATOM 708 C C . HIS A 1 97 ? 11.350 -11.894 -25.774 1.00 53.78 97 HIS A C 1
ATOM 710 O O . HIS A 1 97 ? 10.558 -11.235 -26.454 1.00 53.78 97 HIS A O 1
ATOM 716 N N . THR A 1 98 ? 11.076 -13.154 -25.408 1.00 52.28 98 THR A N 1
ATOM 717 C CA . THR A 1 98 ? 9.783 -13.837 -25.596 1.00 52.28 98 THR A CA 1
ATOM 718 C C . THR A 1 98 ? 8.649 -13.012 -24.980 1.00 52.28 98 THR A C 1
ATOM 720 O O . THR A 1 98 ? 8.544 -12.934 -23.763 1.00 52.28 98 THR A O 1
ATOM 723 N N . GLY A 1 99 ? 7.804 -12.395 -25.816 1.00 57.09 99 GLY A N 1
ATOM 724 C CA . GLY A 1 99 ? 6.696 -11.532 -25.371 1.00 57.09 99 GLY A CA 1
ATOM 725 C C . GLY A 1 99 ? 6.553 -10.210 -26.133 1.00 57.09 99 GLY A C 1
ATOM 726 O O . GLY A 1 99 ? 5.524 -9.550 -26.005 1.00 57.09 99 GLY A O 1
ATOM 727 N N . GLY A 1 100 ? 7.522 -9.852 -26.987 1.00 63.69 100 GLY A N 1
ATOM 728 C CA . GLY A 1 100 ? 7.490 -8.613 -27.779 1.00 63.69 100 GLY A CA 1
ATOM 729 C C . GLY A 1 100 ? 6.229 -8.425 -28.638 1.00 63.69 100 GLY A C 1
ATOM 73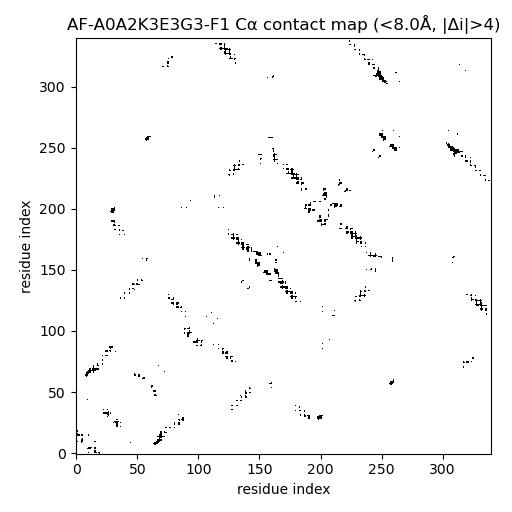0 O O . GLY A 1 100 ? 5.801 -7.295 -28.853 1.00 63.69 100 GLY A O 1
ATOM 731 N N . TRP A 1 101 ? 5.561 -9.508 -29.056 1.00 70.06 101 TRP A N 1
ATOM 732 C CA . TRP A 1 101 ? 4.293 -9.434 -29.795 1.00 70.06 101 TRP A CA 1
ATOM 733 C C . TRP A 1 101 ? 3.146 -8.828 -28.964 1.00 70.06 101 TRP A C 1
ATOM 735 O O . TRP A 1 101 ? 2.316 -8.104 -29.511 1.00 70.06 101 TRP A O 1
ATOM 745 N N . LEU A 1 102 ? 3.101 -9.089 -27.650 1.00 69.69 102 LEU A N 1
ATOM 746 C CA . LEU A 1 102 ? 2.086 -8.530 -26.754 1.00 69.69 102 LEU A CA 1
ATOM 747 C C . LEU A 1 102 ? 2.350 -7.042 -26.519 1.00 69.69 102 LEU A C 1
ATOM 749 O O . LEU A 1 102 ? 1.421 -6.240 -26.563 1.00 69.69 102 LEU A O 1
ATOM 753 N N . ALA A 1 103 ? 3.619 -6.663 -26.347 1.00 69.31 103 ALA A N 1
ATOM 754 C CA . ALA A 1 103 ? 4.018 -5.262 -26.276 1.00 69.31 103 ALA A CA 1
ATOM 755 C C . ALA A 1 103 ? 3.638 -4.516 -27.565 1.00 69.31 103 ALA A C 1
ATOM 757 O O . ALA A 1 103 ? 2.991 -3.474 -27.505 1.00 69.31 103 ALA A O 1
ATOM 758 N N . GLN A 1 104 ? 3.939 -5.093 -28.734 1.00 70.75 104 GLN A N 1
ATOM 759 C CA . GLN A 1 104 ? 3.541 -4.539 -30.030 1.00 70.75 104 GLN A CA 1
ATOM 760 C C . GLN A 1 104 ? 2.022 -4.412 -30.166 1.00 70.75 104 GLN A C 1
ATOM 762 O O . GLN A 1 104 ? 1.566 -3.414 -30.709 1.00 70.75 104 GLN A O 1
ATOM 767 N N . LEU A 1 105 ? 1.240 -5.383 -29.675 1.00 74.50 105 LEU A N 1
ATOM 768 C CA . LEU A 1 105 ? -0.226 -5.337 -29.678 1.00 74.50 105 LEU A CA 1
ATOM 769 C C . LEU A 1 105 ? -0.772 -4.206 -28.789 1.00 74.50 105 LEU A C 1
ATOM 771 O O . LEU A 1 105 ? -1.637 -3.453 -29.231 1.00 74.50 105 LEU A O 1
ATOM 775 N N . LEU A 1 106 ? -0.257 -4.072 -27.564 1.00 71.44 106 LEU A N 1
ATOM 776 C CA . LEU A 1 106 ? -0.672 -3.040 -26.606 1.00 71.44 106 LEU A CA 1
ATOM 777 C C . LEU A 1 106 ? -0.278 -1.626 -27.062 1.00 71.44 106 LEU A C 1
ATOM 779 O O . LEU A 1 106 ? -0.991 -0.665 -26.783 1.00 71.44 106 LEU A O 1
ATOM 783 N N . LEU A 1 107 ? 0.827 -1.501 -27.799 1.00 72.25 107 LEU A N 1
ATOM 784 C CA . LEU A 1 107 ? 1.354 -0.228 -28.292 1.00 72.25 107 LEU A CA 1
ATOM 785 C C . LEU A 1 107 ? 0.815 0.188 -29.672 1.00 72.25 107 LEU A C 1
ATOM 787 O O . LEU A 1 107 ? 1.138 1.283 -30.133 1.00 72.25 107 LEU A O 1
ATOM 791 N N . ARG A 1 108 ? -0.052 -0.614 -30.321 1.00 71.94 108 ARG A N 1
ATOM 792 C CA . ARG A 1 108 ? -0.611 -0.306 -31.662 1.00 71.94 108 ARG A CA 1
ATOM 793 C C . ARG A 1 108 ? -1.345 1.038 -31.753 1.00 71.94 108 ARG A C 1
ATOM 795 O O . ARG A 1 108 ? -1.554 1.527 -32.856 1.00 71.94 108 ARG A O 1
ATOM 802 N N . GLY A 1 109 ? -1.731 1.631 -30.623 1.00 69.69 109 GLY A N 1
ATOM 803 C CA . GLY A 1 109 ? -2.447 2.908 -30.551 1.00 69.69 109 GLY A CA 1
ATOM 804 C C . GLY A 1 109 ? -1.578 4.172 -30.529 1.00 69.69 109 GLY A C 1
ATOM 805 O O . GLY A 1 109 ? -2.118 5.236 -30.249 1.00 69.69 109 GLY A O 1
ATOM 806 N N . GLY A 1 110 ? -0.261 4.088 -30.760 1.00 70.62 110 GLY A N 1
ATOM 807 C CA . GLY A 1 110 ? 0.624 5.265 -30.701 1.00 70.62 110 GLY A CA 1
ATOM 808 C C . GLY A 1 110 ? 0.844 5.791 -29.277 1.00 70.62 110 GLY A C 1
ATOM 809 O O . GLY A 1 110 ? 1.033 6.987 -29.071 1.00 70.62 110 GLY A O 1
ATOM 810 N N . VAL A 1 111 ? 0.780 4.900 -28.284 1.00 75.12 111 VAL A N 1
ATOM 811 C CA . VAL A 1 111 ? 1.010 5.238 -26.876 1.00 75.12 111 VAL A CA 1
ATOM 812 C C . VAL A 1 111 ? 2.469 5.644 -26.683 1.00 75.12 111 VAL A C 1
ATOM 814 O O . VAL A 1 111 ? 3.375 4.899 -27.054 1.00 75.12 111 VAL A O 1
ATOM 817 N N . ASP A 1 112 ? 2.693 6.796 -26.051 1.00 80.31 112 ASP A N 1
ATOM 818 C CA . ASP A 1 112 ? 4.019 7.193 -25.580 1.00 80.31 112 ASP A CA 1
ATOM 819 C C . ASP A 1 112 ? 4.490 6.193 -24.511 1.00 80.31 112 ASP A C 1
ATOM 821 O O . ASP A 1 112 ? 4.030 6.198 -23.364 1.00 80.31 112 ASP A O 1
ATOM 825 N N . VAL A 1 113 ? 5.394 5.297 -24.919 1.00 75.62 113 VAL A N 1
ATOM 826 C CA . VAL A 1 113 ? 5.948 4.219 -24.088 1.00 75.62 113 VAL A CA 1
ATOM 827 C C . VAL A 1 113 ? 6.600 4.783 -22.834 1.00 75.62 113 VAL A C 1
ATOM 829 O O . VAL A 1 113 ? 6.493 4.193 -21.757 1.00 75.62 113 VAL A O 1
ATOM 832 N N . GLN A 1 114 ? 7.262 5.931 -22.955 1.00 76.31 114 GLN A N 1
ATOM 833 C CA . GLN A 1 114 ? 8.002 6.506 -21.853 1.00 76.31 114 GLN A CA 1
ATOM 834 C C . GLN A 1 114 ? 7.058 7.101 -20.813 1.00 76.31 114 GLN A C 1
ATOM 836 O O . GLN A 1 114 ? 7.183 6.823 -19.617 1.00 76.31 114 GLN A O 1
ATOM 841 N N . ARG A 1 115 ? 6.038 7.822 -21.272 1.00 80.88 115 ARG A N 1
ATOM 842 C CA . ARG A 1 115 ? 4.945 8.286 -20.417 1.00 80.88 115 ARG A CA 1
ATOM 843 C C . ARG A 1 115 ? 4.224 7.122 -19.728 1.00 80.88 115 ARG A C 1
ATOM 845 O O . ARG A 1 115 ? 3.982 7.176 -18.523 1.00 80.88 115 ARG A O 1
ATOM 852 N N . ALA A 1 116 ? 3.937 6.040 -20.455 1.00 82.94 116 ALA A N 1
ATOM 853 C CA . ALA A 1 116 ? 3.303 4.843 -19.899 1.00 82.94 116 ALA A CA 1
ATOM 854 C C . ALA A 1 116 ? 4.151 4.190 -18.792 1.00 82.94 116 ALA A C 1
ATOM 856 O O . ALA A 1 116 ? 3.613 3.822 -17.747 1.00 82.94 116 ALA A O 1
ATOM 857 N N . ARG A 1 117 ? 5.477 4.101 -18.970 1.00 82.31 117 ARG A N 1
ATOM 858 C CA . ARG A 1 117 ? 6.400 3.593 -17.940 1.00 82.31 117 ARG A CA 1
ATOM 859 C C . ARG A 1 117 ? 6.343 4.431 -16.660 1.00 82.31 117 ARG A C 1
ATOM 861 O O . ARG A 1 117 ? 6.240 3.869 -15.571 1.00 82.31 117 ARG A O 1
ATOM 868 N N . VAL A 1 118 ? 6.348 5.762 -16.773 1.00 84.00 118 VAL A N 1
ATOM 869 C CA . VAL A 1 118 ? 6.253 6.662 -15.608 1.00 84.00 118 VAL A CA 1
ATOM 870 C C . VAL A 1 118 ? 4.919 6.490 -14.878 1.00 84.00 118 VAL A C 1
ATOM 872 O O . VAL A 1 118 ? 4.904 6.348 -13.655 1.00 84.00 118 VAL A O 1
ATOM 875 N N . LEU A 1 119 ? 3.809 6.426 -15.617 1.00 89.06 119 LEU A N 1
ATOM 876 C CA . LEU A 1 119 ? 2.477 6.218 -15.044 1.00 89.06 119 LEU A CA 1
ATOM 877 C C . LEU A 1 119 ? 2.377 4.885 -14.292 1.00 89.06 119 LEU A C 1
ATOM 879 O O . LEU A 1 119 ? 1.901 4.850 -13.159 1.00 89.06 119 LEU A O 1
ATOM 883 N N . LEU A 1 120 ? 2.859 3.789 -14.882 1.00 89.75 120 LEU A N 1
ATOM 884 C CA . LEU A 1 120 ? 2.821 2.471 -14.246 1.00 89.75 120 LEU A CA 1
ATOM 885 C C . LEU A 1 120 ? 3.738 2.400 -13.015 1.00 89.75 120 LEU A C 1
ATOM 887 O O . LEU A 1 120 ? 3.347 1.827 -11.998 1.00 89.75 120 LEU A O 1
ATOM 891 N N . ALA A 1 121 ? 4.928 3.011 -13.067 1.00 89.38 121 ALA A N 1
ATOM 892 C CA . ALA A 1 121 ? 5.835 3.082 -11.921 1.00 89.38 121 ALA A CA 1
ATOM 893 C C . ALA A 1 121 ? 5.229 3.907 -10.772 1.00 89.38 121 ALA A C 1
ATOM 895 O O . ALA A 1 121 ? 5.287 3.495 -9.611 1.00 89.38 121 ALA A O 1
ATOM 896 N N . GLY A 1 122 ? 4.589 5.035 -11.095 1.00 92.38 122 GLY A N 1
ATOM 897 C CA . GLY A 1 122 ? 3.855 5.855 -10.133 1.00 92.38 122 GLY A CA 1
ATOM 898 C C . GLY A 1 122 ? 2.655 5.115 -9.547 1.00 92.38 122 GLY A C 1
ATOM 899 O O . GLY A 1 122 ? 2.425 5.184 -8.341 1.00 92.38 122 GLY A O 1
ATOM 900 N N . GLY A 1 123 ? 1.945 4.335 -10.367 1.00 96.00 123 GLY A N 1
ATOM 901 C CA . GLY A 1 123 ? 0.857 3.460 -9.931 1.00 96.00 123 GLY A CA 1
ATOM 902 C C . GLY A 1 123 ? 1.312 2.386 -8.950 1.00 96.00 123 GLY A C 1
ATOM 903 O O . GLY A 1 123 ? 0.728 2.234 -7.877 1.00 96.00 123 GLY A O 1
ATOM 904 N N . PHE A 1 124 ? 2.407 1.697 -9.268 1.00 95.81 124 PHE A N 1
ATOM 905 C CA . PHE A 1 124 ? 3.019 0.705 -8.388 1.00 95.81 124 PHE A CA 1
ATOM 906 C C . PHE A 1 124 ? 3.446 1.313 -7.042 1.00 95.81 124 PHE A C 1
ATOM 908 O O . PHE A 1 124 ? 3.128 0.765 -5.980 1.00 95.81 124 PHE A O 1
ATOM 915 N N . LEU A 1 125 ? 4.140 2.458 -7.074 1.00 96.50 125 LEU A N 1
ATOM 916 C CA . LEU A 1 125 ? 4.567 3.163 -5.867 1.00 96.50 125 LEU A CA 1
ATOM 917 C C . LEU A 1 125 ? 3.363 3.634 -5.041 1.00 96.50 125 LEU A C 1
ATOM 919 O O . LEU A 1 125 ? 3.326 3.386 -3.837 1.00 96.50 125 LEU A O 1
ATOM 923 N N . GLY A 1 126 ? 2.373 4.268 -5.673 1.00 98.00 126 GLY A N 1
ATOM 924 C CA . GLY A 1 126 ? 1.163 4.755 -5.010 1.00 98.00 126 GLY A CA 1
ATOM 925 C C . GLY A 1 126 ? 0.385 3.633 -4.324 1.00 98.00 126 GLY A C 1
ATOM 926 O O . GLY A 1 126 ? 0.012 3.767 -3.157 1.00 98.00 126 GLY A O 1
ATOM 927 N N . HIS A 1 127 ? 0.229 2.489 -4.999 1.00 98.19 127 HIS A N 1
ATOM 928 C CA . HIS A 1 127 ? -0.419 1.292 -4.453 1.00 98.19 127 HIS A CA 1
ATOM 929 C C . HIS A 1 127 ? 0.255 0.807 -3.163 1.00 98.19 127 HIS A C 1
ATOM 931 O O . HIS A 1 127 ? -0.398 0.658 -2.126 1.00 98.19 127 HIS A O 1
ATOM 937 N N . TYR A 1 128 ? 1.571 0.570 -3.197 1.00 98.19 128 TYR A N 1
ATOM 938 C CA . TYR A 1 128 ? 2.274 0.066 -2.016 1.00 98.19 128 TYR A CA 1
ATOM 939 C C . TYR A 1 128 ? 2.457 1.126 -0.931 1.00 98.19 128 TYR A C 1
ATOM 941 O O . TYR A 1 128 ? 2.450 0.773 0.248 1.00 98.19 128 TYR A O 1
ATOM 949 N N . ALA A 1 129 ? 2.578 2.406 -1.290 1.00 98.50 129 ALA A N 1
ATOM 950 C CA . ALA A 1 129 ? 2.569 3.502 -0.328 1.00 98.50 129 ALA A CA 1
ATOM 951 C C . ALA A 1 129 ? 1.246 3.537 0.451 1.00 98.50 129 ALA A C 1
ATOM 953 O O . ALA A 1 129 ? 1.285 3.613 1.676 1.00 98.50 129 ALA A O 1
ATOM 954 N N . CYS A 1 130 ? 0.104 3.380 -0.231 1.00 98.25 130 CYS A N 1
ATOM 955 C CA . CYS A 1 130 ? -1.213 3.250 0.398 1.00 98.25 130 CYS A CA 1
ATOM 956 C C . CYS A 1 130 ? -1.263 2.057 1.362 1.00 98.25 130 CYS A C 1
ATOM 958 O O . CYS A 1 130 ? -1.538 2.230 2.547 1.00 98.25 130 CYS A O 1
ATOM 960 N N . CYS A 1 131 ? -0.932 0.853 0.882 1.00 97.06 131 CYS A N 1
ATOM 961 C CA . CYS A 1 131 ? -0.996 -0.373 1.689 1.00 97.06 131 CYS A CA 1
ATOM 962 C C . CYS A 1 131 ? -0.066 -0.324 2.917 1.00 97.06 131 CYS A C 1
ATOM 964 O O . CYS A 1 131 ? -0.395 -0.831 3.994 1.00 97.06 131 CYS A O 1
ATOM 966 N N . CYS A 1 132 ? 1.125 0.260 2.751 1.00 97.44 132 CYS A N 1
ATOM 967 C CA . CYS A 1 132 ? 2.100 0.440 3.822 1.00 97.44 132 CYS A CA 1
ATOM 968 C C . CYS A 1 132 ? 1.603 1.459 4.849 1.00 97.44 132 CYS A C 1
ATOM 970 O O . CYS A 1 132 ? 1.610 1.163 6.042 1.00 97.44 132 CYS A O 1
ATOM 972 N N . ALA A 1 133 ? 1.131 2.620 4.388 1.00 97.38 133 ALA A N 1
ATOM 973 C CA . ALA A 1 133 ? 0.590 3.671 5.238 1.00 97.38 133 ALA A CA 1
ATOM 974 C C . ALA A 1 133 ? -0.597 3.179 6.071 1.00 97.38 133 ALA A C 1
ATOM 976 O O . ALA A 1 133 ? -0.578 3.359 7.284 1.00 97.38 133 ALA A O 1
ATOM 977 N N . ASP A 1 134 ? -1.559 2.488 5.456 1.00 94.62 134 ASP A N 1
ATOM 978 C CA . ASP A 1 134 ? -2.704 1.891 6.152 1.00 94.62 134 ASP A CA 1
ATOM 979 C C . ASP A 1 134 ? -2.264 0.894 7.242 1.00 94.62 134 ASP A C 1
ATOM 981 O O . ASP A 1 134 ? -2.674 0.967 8.406 1.00 94.62 134 ASP A O 1
ATOM 985 N N . THR A 1 135 ? -1.312 0.013 6.916 1.00 93.81 135 THR A N 1
ATOM 986 C CA . THR A 1 135 ? -0.772 -0.927 7.907 1.00 93.81 135 THR A CA 1
ATOM 987 C C . THR A 1 135 ? -0.067 -0.191 9.052 1.00 93.81 135 THR A C 1
ATOM 9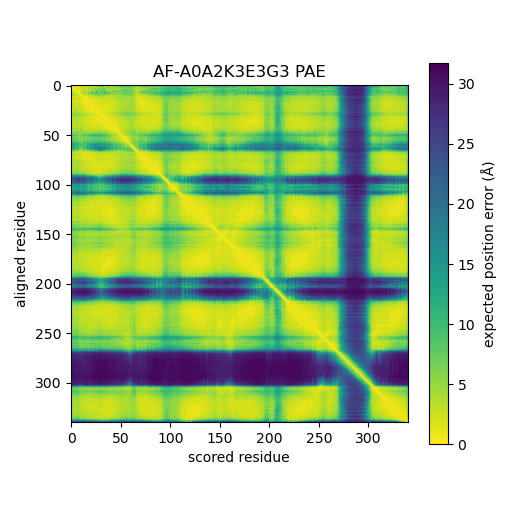89 O O . THR A 1 135 ? -0.270 -0.514 10.219 1.00 93.81 135 THR A O 1
ATOM 992 N N . TRP A 1 136 ? 0.775 0.799 8.760 1.00 95.62 136 TRP A N 1
ATOM 993 C CA . TRP A 1 136 ? 1.519 1.517 9.797 1.00 95.62 136 TRP A CA 1
ATOM 994 C C . TRP A 1 136 ? 0.580 2.346 10.677 1.00 95.62 136 TRP A C 1
ATOM 996 O O . TRP A 1 136 ? 0.720 2.338 11.901 1.00 95.62 136 TRP A O 1
ATOM 1006 N N . ALA A 1 137 ? -0.402 3.014 10.073 1.00 94.88 137 ALA A N 1
ATOM 1007 C CA . ALA A 1 137 ? -1.396 3.817 10.766 1.00 94.88 137 ALA A CA 1
ATOM 1008 C C . ALA A 1 137 ? -2.297 2.976 11.670 1.00 94.88 137 ALA A C 1
ATOM 1010 O O . ALA A 1 137 ? -2.525 3.362 12.814 1.00 94.88 137 ALA A O 1
ATOM 1011 N N . SER A 1 138 ? -2.763 1.813 11.218 1.00 90.44 138 SER A N 1
ATOM 1012 C CA . SER A 1 138 ? -3.619 0.945 12.034 1.00 90.44 138 SER A CA 1
ATOM 1013 C C . SER A 1 138 ? -2.843 0.214 13.140 1.00 90.44 138 SER A C 1
ATOM 1015 O O . SER A 1 138 ? -3.358 0.048 14.246 1.00 90.44 138 SER A O 1
ATOM 1017 N N . GLU A 1 139 ? -1.597 -0.207 12.891 1.00 91.00 139 GLU A N 1
ATOM 1018 C CA . GLU A 1 139 ? -0.778 -0.925 13.882 1.00 91.00 139 GLU A CA 1
ATOM 1019 C C . GLU A 1 139 ? -0.179 -0.012 14.959 1.00 91.00 139 GLU A C 1
ATOM 1021 O O . GLU A 1 139 ? -0.118 -0.396 16.129 1.00 91.00 139 GLU A O 1
ATOM 1026 N N . LEU A 1 140 ? 0.257 1.197 14.595 1.00 91.38 140 LEU A N 1
ATOM 1027 C CA . LEU A 1 140 ? 0.852 2.150 15.538 1.00 91.38 140 LEU A CA 1
ATOM 1028 C C . LEU A 1 140 ? -0.144 3.206 16.018 1.00 91.38 140 LEU A C 1
ATOM 1030 O O . LEU A 1 140 ? -0.076 3.631 17.169 1.00 91.38 140 LEU A O 1
ATOM 1034 N N . GLY A 1 141 ? -1.103 3.612 15.188 1.00 87.81 141 GLY A N 1
ATOM 1035 C CA . GLY A 1 141 ? -2.102 4.618 15.550 1.00 87.81 141 GLY A CA 1
ATOM 1036 C C . GLY A 1 141 ? -3.044 4.156 16.658 1.00 87.81 141 GLY A C 1
ATOM 1037 O O . GLY A 1 141 ? -3.478 4.988 17.457 1.00 87.81 141 GLY A O 1
ATOM 1038 N N . ILE A 1 142 ? -3.280 2.845 16.806 1.00 87.75 142 ILE A N 1
ATOM 1039 C CA . ILE A 1 142 ? -4.022 2.312 17.958 1.00 87.75 142 ILE A CA 1
ATOM 1040 C C . ILE A 1 142 ? -3.307 2.589 19.285 1.00 87.75 142 ILE A C 1
ATOM 1042 O O . ILE A 1 142 ? -3.956 2.640 20.325 1.00 87.75 142 ILE A O 1
ATOM 1046 N N . LEU A 1 143 ? -1.988 2.821 19.268 1.00 88.31 143 LEU A N 1
ATOM 1047 C CA . LEU A 1 143 ? -1.199 3.174 20.448 1.00 88.31 143 LEU A CA 1
ATOM 1048 C C . LEU A 1 143 ? -1.337 4.653 20.844 1.00 88.31 143 LEU A C 1
ATOM 1050 O O . LEU A 1 143 ? -0.823 5.046 21.892 1.00 88.31 143 LEU A O 1
ATOM 1054 N N . SER A 1 144 ? -2.067 5.461 20.067 1.00 89.31 144 SER A N 1
ATOM 1055 C CA . SER A 1 144 ? -2.317 6.874 20.362 1.00 89.31 144 SER A CA 1
ATOM 1056 C C . SER A 1 144 ? -2.874 7.073 21.779 1.00 89.31 144 SER A C 1
ATOM 1058 O O . SER A 1 144 ? -3.720 6.305 22.258 1.00 89.31 144 SER A O 1
ATOM 1060 N N . ARG A 1 145 ? -2.384 8.127 22.450 1.00 87.31 145 ARG A N 1
ATOM 1061 C CA . ARG A 1 145 ? -2.893 8.592 23.754 1.00 87.31 145 ARG A CA 1
ATOM 1062 C C . ARG A 1 145 ? -4.243 9.294 23.603 1.00 87.31 145 ARG A C 1
ATOM 1064 O O . ARG A 1 145 ? -5.111 9.151 24.456 1.00 87.31 145 ARG A O 1
ATOM 1071 N N . SER A 1 146 ? -4.426 10.017 22.501 1.00 88.88 146 SER A N 1
ATOM 1072 C CA . SER A 1 146 ? -5.682 10.687 22.164 1.00 88.88 146 SER A CA 1
ATOM 1073 C C . SER A 1 146 ? -6.631 9.718 21.469 1.00 88.88 146 SER A C 1
ATOM 1075 O O . SER A 1 146 ? -6.196 8.947 20.605 1.00 88.88 146 SER A O 1
ATOM 1077 N N . ARG A 1 147 ? -7.925 9.784 21.810 1.00 91.12 147 ARG A N 1
ATOM 1078 C CA . ARG A 1 147 ? -8.964 8.999 21.129 1.00 91.12 147 ARG A CA 1
ATOM 1079 C C . ARG A 1 147 ? -9.012 9.363 19.637 1.00 91.12 147 ARG A C 1
ATOM 1081 O O . ARG A 1 147 ? -8.927 10.555 19.321 1.00 91.12 147 ARG A O 1
ATOM 1088 N N . PRO A 1 148 ? -9.137 8.375 18.733 1.00 94.38 148 PRO A N 1
ATOM 1089 C CA . PRO A 1 148 ? -9.317 8.657 17.317 1.00 94.38 148 PRO A CA 1
ATOM 1090 C C . PRO A 1 148 ? -10.637 9.394 17.080 1.00 94.38 148 PRO A C 1
ATOM 1092 O O . PRO A 1 148 ? -11.580 9.296 17.869 1.00 94.38 148 PRO A O 1
ATOM 1095 N N . ARG A 1 149 ? -10.691 10.152 15.988 1.00 96.38 149 ARG A N 1
ATOM 1096 C CA . ARG A 1 149 ? -11.870 10.903 15.557 1.00 96.38 149 ARG A CA 1
ATOM 1097 C C . ARG A 1 149 ? -12.379 10.339 14.244 1.00 96.38 149 ARG A C 1
ATOM 1099 O O . ARG A 1 149 ? -11.581 10.065 13.356 1.00 96.38 149 ARG A O 1
ATOM 1106 N N . LEU A 1 150 ? -13.688 10.170 14.111 1.00 96.69 150 LEU A N 1
ATOM 1107 C CA . LEU A 1 150 ? -14.283 9.682 12.870 1.00 96.69 150 LEU A CA 1
ATOM 1108 C C . LEU A 1 150 ? -14.084 10.721 11.759 1.00 96.69 150 LEU A C 1
ATOM 1110 O O . LEU A 1 150 ? -14.455 11.878 11.946 1.00 96.69 150 LEU A O 1
ATOM 1114 N N . ILE A 1 151 ? -13.535 10.324 10.610 1.00 96.75 151 ILE A N 1
ATOM 1115 C CA . ILE A 1 151 ? -13.176 11.261 9.530 1.00 96.75 151 ILE A CA 1
ATOM 1116 C C . ILE A 1 151 ? -14.374 12.047 8.970 1.00 96.75 151 ILE A C 1
ATOM 1118 O O . ILE A 1 151 ? -14.220 13.186 8.544 1.00 96.75 151 ILE A O 1
ATOM 1122 N N . THR A 1 152 ? -15.580 11.476 9.014 1.00 95.88 152 THR A N 1
ATOM 1123 C CA . THR A 1 152 ? -16.799 12.100 8.475 1.00 95.88 152 THR A CA 1
ATOM 1124 C C . THR A 1 152 ? -17.446 13.112 9.420 1.00 95.88 152 THR A C 1
ATOM 1126 O O . THR A 1 152 ? -18.072 14.058 8.957 1.00 95.88 152 THR A O 1
ATOM 1129 N N . THR A 1 153 ? -17.328 12.925 10.740 1.00 95.19 153 THR A N 1
ATOM 1130 C CA . THR A 1 153 ? -18.049 13.744 11.740 1.00 95.19 153 THR A CA 1
ATOM 1131 C C . THR A 1 153 ? -17.139 14.475 12.724 1.00 95.19 153 THR A C 1
ATOM 1133 O O . THR A 1 153 ? -17.604 15.324 13.478 1.00 95.19 153 THR A O 1
ATOM 1136 N N . GLY A 1 154 ? -15.856 14.115 12.794 1.00 94.38 154 GLY A N 1
ATOM 1137 C CA . GLY A 1 154 ? -14.896 14.642 13.765 1.00 94.38 154 GLY A CA 1
ATOM 1138 C C . GLY A 1 154 ? -15.132 14.200 15.216 1.00 94.38 154 GLY A C 1
ATOM 1139 O O . GLY A 1 154 ? -14.370 14.591 16.110 1.00 94.38 154 GLY A O 1
ATOM 1140 N N . ARG A 1 155 ? -16.162 13.385 15.481 1.00 95.31 155 ARG A N 1
ATOM 1141 C CA . ARG A 1 155 ? -16.502 12.893 16.824 1.00 95.31 155 ARG A CA 1
ATOM 1142 C C . ARG A 1 155 ? -15.473 11.876 17.304 1.00 95.31 155 ARG A C 1
ATOM 1144 O O . ARG A 1 155 ? -14.966 11.086 16.514 1.00 95.31 155 ARG A O 1
ATOM 1151 N N . ALA A 1 156 ? -15.173 11.893 18.601 1.00 95.94 156 ALA A N 1
ATOM 1152 C CA . ALA A 1 156 ? -14.287 10.904 19.203 1.00 95.94 156 ALA A CA 1
ATOM 1153 C C . ALA A 1 156 ? -14.962 9.526 19.211 1.00 95.94 156 ALA A C 1
ATOM 1155 O O . ALA A 1 156 ? -16.096 9.402 19.670 1.00 95.94 156 ALA A O 1
ATOM 1156 N N . VAL A 1 157 ? -14.254 8.505 18.734 1.00 94.31 157 VAL A N 1
ATOM 1157 C CA . VAL A 1 157 ? -14.738 7.121 18.648 1.00 94.31 157 VAL A CA 1
ATOM 1158 C C . VAL A 1 157 ? -13.791 6.169 19.383 1.00 94.31 157 VAL A C 1
ATOM 1160 O O . VAL A 1 157 ? -12.628 6.521 19.624 1.00 94.31 157 VAL A O 1
ATOM 1163 N N . PRO A 1 158 ? -14.257 4.976 19.789 1.00 91.44 158 PRO A N 1
ATOM 1164 C CA . PRO A 1 158 ? -13.380 3.958 20.351 1.00 91.44 158 PRO A CA 1
ATOM 1165 C C . PRO A 1 158 ? -12.243 3.590 19.378 1.00 91.44 158 PRO A C 1
ATOM 1167 O O . PRO A 1 158 ? -12.456 3.586 18.159 1.00 91.44 158 PRO A O 1
ATOM 1170 N N . PRO A 1 159 ? -11.030 3.274 19.870 1.00 89.94 159 PRO A N 1
ATOM 1171 C CA . PRO A 1 159 ? -9.975 2.718 19.025 1.00 89.94 159 PRO A CA 1
ATOM 1172 C C . PRO A 1 159 ? -10.456 1.449 18.303 1.00 89.94 159 PRO A C 1
ATOM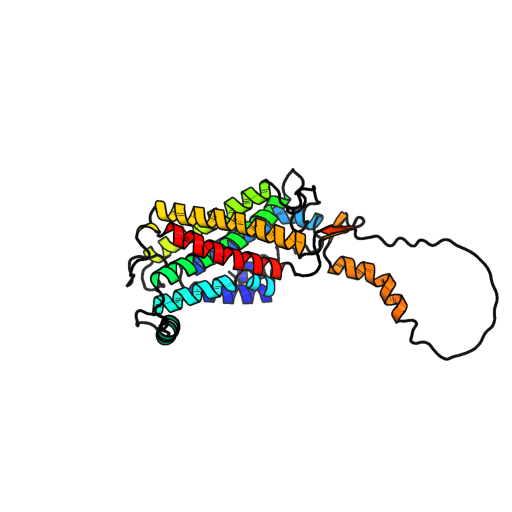 1174 O O . PRO A 1 159 ? -11.324 0.756 18.817 1.00 89.94 159 PRO A O 1
ATOM 1177 N N . GLY A 1 160 ? -9.936 1.173 17.105 1.00 86.69 160 GLY A N 1
ATOM 1178 C CA . GLY A 1 160 ? -10.402 0.056 16.264 1.00 86.69 160 GLY A CA 1
ATOM 1179 C C . GLY A 1 160 ? -11.669 0.348 15.446 1.00 86.69 160 GLY A C 1
ATOM 1180 O O . GLY A 1 160 ? -12.111 -0.506 14.689 1.00 86.69 160 GLY A O 1
ATOM 1181 N N . THR A 1 161 ? -12.258 1.546 15.563 1.00 92.19 161 THR A N 1
ATOM 1182 C CA . THR A 1 161 ? -13.403 1.950 14.730 1.00 92.19 161 THR A CA 1
ATOM 1183 C C . THR A 1 161 ? -12.976 2.210 13.284 1.00 92.19 161 THR A C 1
ATOM 1185 O O . THR A 1 161 ? -12.070 3.020 13.063 1.00 92.19 161 THR A O 1
ATOM 1188 N N . ASN A 1 162 ? -13.667 1.612 12.304 1.00 92.50 162 ASN A N 1
ATOM 1189 C CA . ASN A 1 162 ? -13.397 1.874 10.888 1.00 92.50 162 ASN A CA 1
ATOM 1190 C C . ASN A 1 162 ? -13.646 3.353 10.564 1.00 92.50 162 ASN A C 1
ATOM 1192 O O . ASN A 1 162 ? -14.701 3.918 10.874 1.00 92.50 162 ASN A O 1
ATOM 1196 N N . GLY A 1 163 ? -12.641 3.989 9.962 1.00 92.31 163 GLY A N 1
ATOM 1197 C CA . GLY A 1 163 ? -12.640 5.420 9.662 1.00 92.31 163 GLY A CA 1
ATOM 1198 C C . GLY A 1 163 ? -12.265 6.355 10.811 1.00 92.31 163 GLY A C 1
ATOM 1199 O O . GLY A 1 163 ? -12.389 7.578 10.680 1.00 92.31 163 GLY A O 1
ATOM 1200 N N . GLY A 1 164 ? -11.803 5.810 11.938 1.00 94.25 164 GLY A N 1
ATOM 1201 C CA . GLY A 1 164 ? -11.199 6.584 13.014 1.00 94.25 164 GLY A CA 1
ATOM 1202 C C . GLY A 1 164 ? -9.768 7.013 12.679 1.00 94.25 164 GLY A C 1
ATOM 1203 O O . GLY A 1 164 ? -8.871 6.180 12.592 1.00 94.25 164 GLY A O 1
ATOM 1204 N N . VAL A 1 165 ? -9.523 8.320 12.588 1.00 96.00 165 VAL A N 1
ATOM 1205 C CA . VAL A 1 165 ? -8.192 8.899 12.349 1.00 96.00 165 VAL A CA 1
ATOM 1206 C C . VAL A 1 165 ? -7.594 9.484 13.629 1.00 96.00 165 VAL A C 1
ATOM 1208 O O . VAL A 1 165 ? -8.291 10.051 14.473 1.00 96.00 165 VAL A O 1
ATOM 1211 N N . SER A 1 166 ? -6.277 9.361 13.797 1.00 95.62 166 SER A N 1
ATOM 1212 C CA . SER A 1 166 ? -5.531 9.968 14.908 1.00 95.62 166 SER A CA 1
ATOM 1213 C C . SER A 1 166 ? -4.276 10.669 14.394 1.00 95.62 166 SER A C 1
ATOM 1215 O O . SER A 1 166 ? -3.742 10.300 13.352 1.00 95.62 166 SER A O 1
ATOM 1217 N N . ALA A 1 167 ? -3.772 11.661 15.135 1.00 95.25 167 ALA A N 1
ATOM 1218 C CA . ALA A 1 167 ? -2.551 12.376 14.752 1.00 95.25 167 ALA A CA 1
ATOM 1219 C C . ALA A 1 167 ? -1.342 11.431 14.625 1.00 95.25 167 ALA A C 1
ATOM 1221 O O . ALA A 1 167 ? -0.574 11.536 13.672 1.00 95.25 167 ALA A O 1
ATOM 1222 N N . LEU A 1 168 ? -1.214 10.463 15.543 1.00 95.69 168 LEU A N 1
ATOM 1223 C CA . LEU A 1 168 ? -0.178 9.431 15.458 1.00 95.69 168 LEU A CA 1
ATOM 1224 C C . LEU A 1 168 ? -0.377 8.542 14.225 1.00 95.69 168 LEU A C 1
ATOM 1226 O O . LEU A 1 168 ? 0.594 8.247 13.538 1.00 95.69 168 LEU A O 1
ATOM 1230 N N . GLY A 1 169 ? -1.621 8.149 13.930 1.00 95.88 169 GLY A N 1
ATOM 1231 C CA . GLY A 1 169 ? -1.957 7.379 12.733 1.00 95.88 169 GLY A CA 1
ATOM 1232 C C . GLY A 1 169 ? -1.541 8.103 11.454 1.00 95.88 169 GLY A C 1
ATOM 1233 O O . GLY A 1 169 ? -0.819 7.526 10.653 1.00 95.88 169 GLY A O 1
ATOM 1234 N N . LEU A 1 170 ? -1.882 9.388 11.312 1.00 96.94 170 LEU A N 1
ATOM 1235 C CA . LEU A 1 170 ? -1.507 10.202 10.147 1.00 96.94 170 LEU A CA 1
ATOM 1236 C C . LEU A 1 170 ? 0.010 10.391 10.016 1.00 96.94 170 LEU A C 1
ATOM 1238 O O . LEU A 1 170 ? 0.546 10.308 8.913 1.00 96.94 170 LEU A O 1
ATOM 1242 N N . ALA A 1 171 ? 0.720 10.593 11.130 1.00 97.50 171 ALA A N 1
ATOM 1243 C CA . ALA A 1 171 ? 2.181 10.640 11.119 1.00 97.50 171 ALA A CA 1
ATOM 1244 C C . ALA A 1 171 ? 2.783 9.298 10.660 1.00 97.50 171 ALA A C 1
ATOM 1246 O O . ALA A 1 171 ? 3.730 9.277 9.874 1.00 97.50 171 ALA A O 1
ATOM 1247 N N . CYS A 1 172 ? 2.201 8.177 11.095 1.00 96.81 172 CYS A N 1
ATOM 1248 C CA . CYS A 1 172 ? 2.596 6.842 10.650 1.00 96.81 172 CYS A CA 1
ATOM 1249 C C . CYS A 1 172 ? 2.255 6.599 9.173 1.00 96.81 172 CYS A C 1
ATOM 1251 O O . CYS A 1 172 ? 3.063 5.987 8.479 1.00 96.81 172 CYS A O 1
ATOM 1253 N N . SER A 1 173 ? 1.129 7.118 8.670 1.00 97.81 173 SER A N 1
ATOM 1254 C CA . SER A 1 173 ? 0.779 7.081 7.246 1.00 97.81 173 SER A CA 1
ATOM 1255 C C . SER A 1 173 ? 1.812 7.815 6.393 1.00 97.81 173 SER A C 1
ATOM 1257 O O . SER A 1 173 ? 2.310 7.262 5.413 1.00 97.81 173 SER A O 1
ATOM 1259 N N . ALA A 1 174 ? 2.177 9.041 6.788 1.00 98.44 174 ALA A N 1
ATOM 1260 C CA . ALA A 1 174 ? 3.205 9.824 6.104 1.00 98.44 174 ALA A CA 1
ATOM 1261 C C . ALA A 1 174 ? 4.558 9.101 6.117 1.00 98.44 174 ALA A C 1
ATOM 1263 O O . ALA A 1 174 ? 5.201 8.976 5.075 1.00 98.44 174 ALA A O 1
ATOM 1264 N N . ALA A 1 175 ? 4.967 8.573 7.276 1.00 98.25 175 ALA A N 1
ATOM 1265 C CA . ALA A 1 175 ? 6.216 7.831 7.422 1.00 98.25 175 ALA A CA 1
ATOM 1266 C C . ALA A 1 175 ? 6.230 6.537 6.591 1.00 98.25 175 ALA A C 1
ATOM 1268 O O . ALA A 1 175 ? 7.231 6.244 5.940 1.00 98.25 175 ALA A O 1
ATOM 1269 N N . GLY A 1 176 ? 5.125 5.786 6.570 1.00 98.06 176 GLY A N 1
ATOM 1270 C CA . GLY A 1 176 ? 4.987 4.556 5.789 1.00 98.06 176 GLY A CA 1
ATOM 1271 C C . GLY A 1 176 ? 5.018 4.813 4.282 1.00 98.06 176 GLY A C 1
ATOM 1272 O O . GLY A 1 176 ? 5.697 4.091 3.550 1.00 98.06 176 GLY A O 1
ATOM 1273 N N . GLY A 1 177 ? 4.349 5.875 3.823 1.00 98.44 177 GLY A N 1
ATOM 1274 C CA . GLY A 1 177 ? 4.393 6.320 2.432 1.00 98.44 177 GLY A CA 1
ATOM 1275 C C . GLY A 1 177 ? 5.786 6.791 2.005 1.00 98.44 177 GLY A C 1
ATOM 1276 O O . GLY A 1 177 ? 6.319 6.320 0.999 1.00 98.44 177 GLY A O 1
ATOM 1277 N N . ALA A 1 178 ? 6.417 7.658 2.804 1.00 98.44 178 ALA A N 1
ATOM 1278 C CA . ALA A 1 178 ? 7.781 8.132 2.566 1.00 98.44 178 ALA A CA 1
ATOM 1279 C C . ALA A 1 178 ? 8.788 6.972 2.539 1.00 98.44 178 ALA A C 1
ATOM 1281 O O . ALA A 1 178 ? 9.638 6.906 1.652 1.00 98.44 178 ALA A O 1
ATOM 1282 N N . PHE A 1 179 ? 8.653 6.015 3.465 1.00 98.38 179 PHE A N 1
ATOM 1283 C CA . PHE A 1 179 ? 9.454 4.793 3.485 1.00 98.38 179 PHE A CA 1
ATOM 1284 C C . PHE A 1 179 ? 9.328 4.016 2.174 1.00 98.38 179 PHE A C 1
ATOM 1286 O O . PHE A 1 179 ? 10.347 3.595 1.633 1.00 98.38 179 PHE A O 1
ATOM 1293 N N . MET A 1 180 ? 8.115 3.846 1.636 1.00 98.06 180 MET A N 1
ATOM 1294 C CA . MET A 1 180 ? 7.934 3.145 0.362 1.00 98.06 180 MET A CA 1
ATOM 1295 C C . MET A 1 180 ? 8.531 3.909 -0.820 1.00 98.06 180 MET A C 1
ATOM 1297 O O . MET A 1 180 ? 9.139 3.281 -1.682 1.00 98.06 180 MET A O 1
ATOM 1301 N N . GLY A 1 181 ? 8.434 5.241 -0.836 1.00 96.31 181 GLY A N 1
ATOM 1302 C CA . GLY A 1 181 ? 9.095 6.077 -1.842 1.00 96.31 181 GLY A CA 1
ATOM 1303 C C . GLY A 1 181 ? 10.618 5.936 -1.822 1.00 96.31 181 GLY A C 1
ATOM 1304 O O . GLY A 1 181 ? 11.233 5.654 -2.851 1.00 96.31 181 GLY A O 1
ATOM 1305 N N . ALA A 1 182 ? 11.223 6.027 -0.636 1.00 95.00 182 ALA A N 1
ATOM 1306 C CA . ALA A 1 182 ? 12.659 5.834 -0.453 1.00 95.00 182 ALA A CA 1
ATOM 1307 C C . ALA A 1 182 ? 13.101 4.394 -0.775 1.00 95.00 182 ALA A C 1
ATOM 1309 O O . ALA A 1 182 ? 14.133 4.185 -1.412 1.00 95.00 182 ALA A O 1
ATOM 1310 N N . ALA A 1 183 ? 12.313 3.390 -0.380 1.00 95.00 183 ALA A N 1
ATOM 1311 C CA . ALA A 1 183 ? 12.567 1.985 -0.688 1.00 95.00 183 ALA A CA 1
ATOM 1312 C C . ALA A 1 183 ? 12.523 1.714 -2.197 1.00 95.00 183 ALA A C 1
ATOM 1314 O O . ALA A 1 183 ? 13.392 1.018 -2.723 1.00 95.00 183 ALA A O 1
ATOM 1315 N N . PHE A 1 184 ? 11.547 2.282 -2.904 1.00 92.38 184 PHE A N 1
ATOM 1316 C CA . PHE A 1 184 ? 11.430 2.145 -4.352 1.00 92.38 184 PHE A CA 1
ATOM 1317 C C . PHE A 1 184 ? 12.612 2.803 -5.077 1.00 92.38 184 PHE A C 1
ATOM 1319 O O . PHE A 1 184 ? 13.174 2.209 -5.994 1.00 92.38 184 PHE A O 1
ATOM 1326 N N . ALA A 1 185 ? 13.057 3.974 -4.608 1.00 89.06 185 ALA A N 1
ATOM 1327 C CA . ALA A 1 185 ? 14.255 4.636 -5.123 1.00 89.06 185 ALA A CA 1
ATOM 1328 C C . ALA A 1 185 ? 15.529 3.802 -4.886 1.00 89.06 185 ALA A C 1
ATOM 1330 O O . ALA A 1 185 ? 16.297 3.552 -5.814 1.00 89.06 185 ALA A O 1
ATOM 1331 N N . ALA A 1 186 ? 15.732 3.314 -3.658 1.00 89.12 186 ALA A N 1
ATOM 1332 C CA . ALA A 1 186 ? 16.906 2.523 -3.290 1.00 89.12 186 ALA A CA 1
ATOM 1333 C C . ALA A 1 186 ? 16.973 1.191 -4.052 1.00 89.12 186 ALA A C 1
ATOM 1335 O O . ALA A 1 186 ? 18.027 0.803 -4.550 1.00 89.12 186 ALA A O 1
ATOM 1336 N N . THR A 1 187 ? 15.846 0.491 -4.171 1.00 87.69 187 THR A N 1
ATOM 1337 C CA . THR A 1 187 ? 15.776 -0.775 -4.916 1.00 87.69 187 THR A CA 1
ATOM 1338 C C . THR A 1 187 ? 15.900 -0.569 -6.423 1.00 87.69 187 THR A C 1
ATOM 1340 O O . THR A 1 187 ? 16.486 -1.418 -7.090 1.00 87.69 187 THR A O 1
ATOM 1343 N N . GLY A 1 188 ? 15.436 0.568 -6.953 1.00 81.94 188 GLY A N 1
ATOM 1344 C CA . GLY A 1 188 ? 15.705 0.988 -8.327 1.00 81.94 188 GLY A CA 1
ATOM 1345 C C . GLY A 1 188 ? 17.199 1.195 -8.573 1.00 81.94 188 GLY A C 1
ATOM 1346 O O . GLY A 1 188 ? 17.752 0.590 -9.486 1.00 81.94 188 GLY A O 1
ATOM 1347 N N . ALA A 1 189 ? 17.878 1.954 -7.706 1.00 79.56 189 ALA A N 1
ATOM 1348 C CA . ALA A 1 189 ? 19.324 2.173 -7.792 1.00 79.56 189 ALA A CA 1
ATOM 1349 C C . ALA A 1 189 ? 20.127 0.861 -7.704 1.00 79.56 189 ALA A C 1
ATOM 1351 O O . ALA A 1 189 ? 21.057 0.652 -8.483 1.00 79.56 189 ALA A O 1
ATOM 1352 N N . LEU A 1 190 ? 19.733 -0.054 -6.808 1.00 79.75 190 LEU A N 1
ATOM 1353 C CA . LEU A 1 190 ? 20.320 -1.397 -6.720 1.00 79.75 190 LEU A CA 1
ATOM 1354 C C . LEU A 1 190 ? 20.100 -2.208 -8.002 1.00 79.75 190 LEU A C 1
ATOM 1356 O O . LEU A 1 190 ? 21.029 -2.858 -8.473 1.00 79.75 190 LEU A O 1
ATOM 1360 N N . GLY A 1 191 ? 18.898 -2.151 -8.581 1.00 76.38 191 GLY A N 1
ATOM 1361 C CA . GLY A 1 191 ? 18.598 -2.779 -9.867 1.00 76.38 191 GLY A CA 1
ATOM 1362 C C . GLY A 1 191 ? 19.474 -2.237 -10.998 1.00 76.38 191 GLY A C 1
ATOM 1363 O O . GLY A 1 191 ? 19.977 -3.015 -11.802 1.00 76.38 191 GLY A O 1
ATOM 1364 N N . CYS A 1 192 ? 19.725 -0.924 -11.026 1.00 72.75 192 CYS A N 1
ATOM 1365 C CA . CYS A 1 192 ? 20.624 -0.316 -12.011 1.00 72.75 192 CYS A CA 1
ATOM 1366 C C . CYS A 1 192 ? 22.077 -0.762 -11.823 1.00 72.75 192 CYS A C 1
ATOM 1368 O O . CYS A 1 192 ? 22.751 -1.070 -12.802 1.00 72.75 192 CYS A O 1
ATOM 1370 N N . ALA A 1 193 ? 22.553 -0.828 -10.577 1.00 72.75 193 ALA A N 1
ATOM 1371 C CA . ALA A 1 193 ? 23.910 -1.271 -10.264 1.00 72.75 193 ALA A CA 1
ATOM 1372 C C . ALA A 1 193 ? 24.141 -2.762 -10.575 1.00 72.75 193 ALA A C 1
ATOM 1374 O O . ALA A 1 193 ? 25.253 -3.149 -10.924 1.00 72.75 193 ALA A O 1
ATOM 1375 N N . ALA A 1 194 ? 23.104 -3.598 -10.463 1.00 69.50 194 ALA A N 1
ATOM 1376 C CA . ALA A 1 194 ? 23.187 -5.037 -10.717 1.00 69.50 194 ALA A CA 1
ATOM 1377 C C . ALA A 1 194 ? 23.264 -5.412 -12.214 1.00 69.50 194 ALA A C 1
ATOM 1379 O O . ALA A 1 194 ? 23.639 -6.540 -12.537 1.00 69.50 194 ALA A O 1
ATOM 1380 N N . GLY A 1 195 ? 22.950 -4.485 -13.126 1.00 59.56 195 GLY A N 1
ATOM 1381 C CA . GLY A 1 195 ? 23.062 -4.689 -14.571 1.00 59.56 195 GLY A CA 1
ATOM 1382 C C . GLY A 1 195 ? 22.075 -5.704 -15.174 1.00 59.56 195 GLY A C 1
ATOM 1383 O O . GLY A 1 195 ? 21.171 -6.229 -14.522 1.00 59.56 195 GLY A O 1
ATOM 1384 N N . ALA A 1 196 ? 22.259 -5.980 -16.470 1.00 52.25 196 ALA A N 1
ATOM 1385 C CA . ALA A 1 196 ? 21.302 -6.686 -17.324 1.00 52.25 196 ALA A CA 1
ATOM 1386 C C . ALA A 1 196 ? 20.982 -8.170 -17.014 1.00 52.25 196 ALA A C 1
ATOM 1388 O O . ALA A 1 196 ? 19.904 -8.589 -17.434 1.00 52.25 196 ALA A O 1
ATOM 1389 N N . PRO A 1 197 ? 21.770 -8.998 -16.289 1.00 49.19 197 PRO A N 1
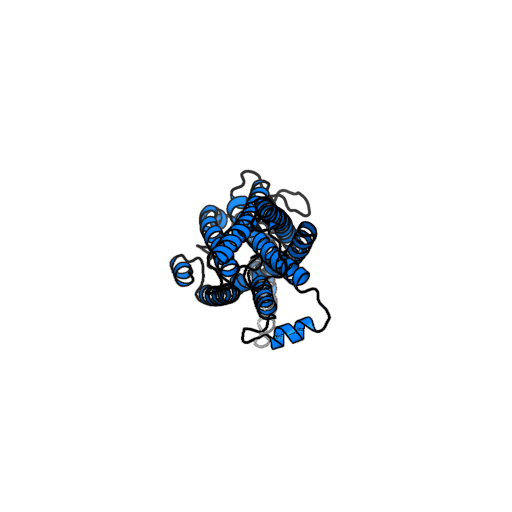ATOM 1390 C CA . PRO A 1 197 ? 21.356 -10.391 -16.095 1.00 49.19 197 PRO A CA 1
ATOM 1391 C C . PRO A 1 197 ? 20.203 -10.561 -15.084 1.00 49.19 197 PRO A C 1
ATOM 1393 O O . PRO A 1 197 ? 19.680 -11.665 -14.963 1.00 49.19 197 PRO A O 1
ATOM 1396 N N . LEU A 1 198 ? 19.773 -9.499 -14.380 1.00 49.81 198 LEU A N 1
ATOM 1397 C CA . LEU A 1 198 ? 18.675 -9.544 -13.394 1.00 49.81 198 LEU A CA 1
ATOM 1398 C C . LEU A 1 198 ? 17.496 -8.594 -13.696 1.00 49.81 198 LEU A C 1
ATOM 1400 O O . LEU A 1 198 ? 16.646 -8.396 -12.828 1.00 49.81 198 LEU A O 1
ATOM 1404 N N . CYS A 1 199 ? 17.408 -8.089 -14.935 1.00 52.19 199 CYS A N 1
ATOM 1405 C CA . CYS A 1 199 ? 16.340 -7.218 -15.455 1.00 52.19 199 CYS A CA 1
ATOM 1406 C C . CYS A 1 199 ? 16.298 -5.836 -14.771 1.00 52.19 199 CYS A C 1
ATOM 1408 O O . CYS A 1 199 ? 15.860 -5.685 -13.628 1.00 52.19 199 CYS A O 1
ATOM 1410 N N . GLY A 1 200 ? 16.808 -4.831 -15.495 1.00 51.19 200 GLY A N 1
ATOM 1411 C CA . GLY A 1 200 ? 17.032 -3.464 -15.027 1.00 51.19 200 GLY A CA 1
ATOM 1412 C C . GLY A 1 200 ? 15.799 -2.824 -14.389 1.00 51.19 200 GLY A C 1
ATOM 1413 O O . GLY A 1 200 ? 14.667 -3.052 -14.807 1.00 51.19 200 GLY A O 1
ATOM 1414 N N . GLY A 1 201 ? 16.029 -2.017 -13.352 1.00 52.69 201 GLY A N 1
ATOM 1415 C CA . GLY A 1 201 ? 14.969 -1.235 -12.727 1.00 52.69 201 GLY A CA 1
ATOM 1416 C C . GLY A 1 201 ? 14.238 -0.379 -13.761 1.00 52.69 201 GLY A C 1
ATOM 1417 O O . GLY A 1 201 ? 14.849 0.136 -14.697 1.00 52.69 201 GLY A O 1
ATOM 1418 N N . SER A 1 202 ? 12.935 -0.178 -13.558 1.00 55.19 202 SER A N 1
ATOM 1419 C CA . SER A 1 202 ? 12.044 0.598 -14.440 1.00 55.19 202 SER A CA 1
ATOM 1420 C C . SER A 1 202 ? 12.522 2.032 -14.716 1.00 55.19 202 SER A C 1
ATOM 1422 O O . SER A 1 202 ? 11.928 2.727 -15.536 1.00 55.19 202 SER A O 1
ATOM 1424 N N . LEU A 1 203 ? 13.546 2.487 -13.991 1.00 54.84 203 LEU A N 1
ATOM 1425 C CA . LEU A 1 203 ? 14.067 3.846 -13.952 1.00 54.84 203 LEU A CA 1
ATOM 1426 C C . LEU A 1 203 ? 15.568 3.918 -14.314 1.00 54.84 203 LEU A C 1
ATOM 1428 O O . LEU A 1 203 ? 16.203 4.939 -14.065 1.00 54.84 203 LEU A O 1
ATOM 1432 N N . CYS A 1 204 ? 16.167 2.836 -14.833 1.00 57.12 204 CYS A N 1
ATOM 1433 C CA . CYS A 1 204 ? 17.599 2.786 -15.136 1.00 57.12 204 CYS A CA 1
ATOM 1434 C C . CYS A 1 204 ? 17.931 3.364 -16.525 1.00 57.12 204 CYS A C 1
ATOM 1436 O O . CYS A 1 204 ? 17.333 2.939 -17.513 1.00 57.12 204 CYS A O 1
ATOM 1438 N N . PRO A 1 205 ? 18.947 4.242 -16.645 1.00 52.16 205 PRO A N 1
ATOM 1439 C CA . PRO A 1 205 ? 19.351 4.808 -17.937 1.00 52.16 205 PRO A CA 1
ATOM 1440 C C . PRO A 1 205 ? 20.052 3.831 -18.901 1.00 52.16 205 PRO A C 1
ATOM 1442 O O . PRO A 1 205 ? 20.099 4.097 -20.097 1.00 52.16 205 PRO A O 1
ATOM 1445 N N . ALA A 1 206 ? 20.627 2.720 -18.423 1.00 49.62 206 ALA A N 1
ATOM 1446 C CA . ALA A 1 206 ? 21.575 1.915 -19.204 1.00 49.62 206 ALA A CA 1
ATOM 1447 C C . ALA A 1 206 ? 21.208 0.421 -19.285 1.00 49.62 206 ALA A C 1
ATOM 1449 O O . ALA A 1 206 ? 21.799 -0.418 -18.611 1.00 49.62 206 ALA A O 1
ATOM 1450 N N . ALA A 1 207 ? 20.239 0.113 -20.147 1.00 40.72 207 ALA A N 1
ATOM 1451 C CA . ALA A 1 207 ? 20.129 -1.126 -20.926 1.00 40.72 207 ALA A CA 1
ATOM 1452 C C . ALA A 1 207 ? 19.074 -0.883 -22.025 1.00 40.72 207 ALA A C 1
ATOM 1454 O O . ALA A 1 207 ? 17.911 -1.222 -21.854 1.00 40.72 207 ALA A O 1
ATOM 1455 N N . GLY A 1 208 ? 19.448 -0.167 -23.095 1.00 42.00 208 GLY A N 1
ATOM 1456 C CA . GLY A 1 208 ? 18.528 0.206 -24.191 1.00 42.00 208 GLY A CA 1
ATOM 1457 C C . GLY A 1 208 ? 17.555 1.361 -23.887 1.00 42.00 208 GLY A C 1
ATOM 1458 O O . GLY A 1 208 ? 16.643 1.633 -24.660 1.00 42.00 208 GLY A O 1
ATOM 1459 N N . GLY A 1 209 ? 17.739 2.062 -22.766 1.00 40.16 209 GLY A N 1
ATOM 1460 C CA . GLY A 1 209 ? 16.763 3.003 -22.223 1.00 40.16 209 GLY A CA 1
ATOM 1461 C C . GLY A 1 209 ? 16.709 4.348 -22.943 1.00 40.16 209 GLY A C 1
ATOM 1462 O O . GLY A 1 209 ? 17.489 5.256 -22.665 1.00 40.16 209 GLY A O 1
ATOM 1463 N N . SER A 1 210 ? 15.682 4.528 -23.766 1.00 41.59 210 SER A N 1
ATOM 1464 C CA . SER A 1 210 ? 15.126 5.858 -24.012 1.00 41.59 210 SER A CA 1
ATOM 1465 C C . SER A 1 210 ? 14.408 6.337 -22.740 1.00 41.59 210 SER A C 1
ATOM 1467 O O . SER A 1 210 ? 13.248 6.016 -22.523 1.00 41.59 210 SER A O 1
ATOM 1469 N N . GLY A 1 211 ? 15.116 7.070 -21.875 1.00 47.19 211 GLY A N 1
ATOM 1470 C CA . GLY A 1 211 ? 14.562 8.254 -21.208 1.00 47.19 211 GLY A CA 1
ATOM 1471 C C . GLY A 1 211 ? 13.570 8.127 -20.044 1.00 47.19 211 GLY A C 1
ATOM 1472 O O . GLY A 1 211 ? 12.664 8.946 -19.995 1.00 47.19 211 GLY A O 1
ATOM 1473 N N . ALA A 1 212 ? 13.769 7.269 -19.036 1.00 43.88 212 ALA A N 1
ATOM 1474 C CA . ALA A 1 212 ? 13.358 7.629 -17.664 1.00 43.88 212 ALA A CA 1
ATOM 1475 C C . ALA A 1 212 ? 14.575 8.281 -16.996 1.00 43.88 212 ALA A C 1
ATOM 1477 O O . ALA A 1 212 ? 15.460 7.585 -16.515 1.00 43.88 212 ALA A O 1
ATOM 1478 N N . GLY A 1 213 ? 14.697 9.604 -17.141 1.00 49.31 213 GLY A N 1
ATOM 1479 C CA . GLY A 1 213 ? 15.967 10.324 -17.050 1.00 49.31 213 GLY A CA 1
ATOM 1480 C C . GLY A 1 213 ? 16.809 10.099 -15.787 1.00 49.31 213 GLY A C 1
ATOM 1481 O O . GLY A 1 213 ? 16.332 9.713 -14.721 1.00 49.31 213 GLY A O 1
ATOM 1482 N N . THR A 1 214 ? 18.079 10.476 -15.914 1.00 47.31 214 THR A N 1
ATOM 1483 C CA . THR A 1 214 ? 19.113 10.633 -14.871 1.00 47.31 214 THR A CA 1
ATOM 1484 C C . THR A 1 214 ? 18.660 11.329 -13.576 1.00 47.31 214 THR A C 1
ATOM 1486 O O . THR A 1 214 ? 19.386 11.302 -12.582 1.00 47.31 214 THR A O 1
ATOM 1489 N N . TRP A 1 215 ? 17.469 11.931 -13.548 1.00 53.59 215 TRP A N 1
ATOM 1490 C CA . TRP A 1 215 ? 16.903 12.606 -12.390 1.00 53.59 215 TRP A CA 1
ATOM 1491 C C . TRP A 1 215 ? 16.395 11.643 -11.308 1.00 53.59 215 TRP A C 1
ATOM 1493 O O . TRP A 1 215 ? 16.543 11.983 -10.139 1.00 53.59 215 TRP A O 1
ATOM 1503 N N . LEU A 1 216 ? 15.888 10.440 -11.637 1.00 57.53 216 LEU A N 1
ATOM 1504 C CA . LEU A 1 216 ? 15.279 9.522 -10.650 1.00 57.53 216 LEU A CA 1
ATOM 1505 C C . LEU A 1 216 ? 16.282 8.755 -9.773 1.00 57.53 216 LEU A C 1
ATOM 1507 O O . LEU A 1 216 ? 15.960 8.383 -8.645 1.00 57.53 216 LEU A O 1
ATOM 1511 N N . THR A 1 217 ? 17.506 8.556 -10.261 1.00 60.41 217 THR A N 1
ATOM 1512 C CA . THR A 1 217 ? 18.605 7.925 -9.509 1.00 60.41 217 THR A CA 1
ATOM 1513 C C . THR A 1 217 ? 19.454 8.934 -8.732 1.00 60.41 217 THR A C 1
ATOM 1515 O O . THR A 1 217 ? 20.278 8.540 -7.910 1.00 60.41 217 THR A O 1
ATOM 1518 N N . GLY A 1 218 ? 19.278 10.233 -8.997 1.00 70.38 218 GLY A N 1
ATOM 1519 C CA . GLY A 1 218 ? 19.943 11.313 -8.273 1.00 70.38 218 GLY A CA 1
ATOM 1520 C C . GLY A 1 218 ? 19.191 11.740 -7.002 1.00 70.38 218 GLY A C 1
ATOM 1521 O O . GLY A 1 218 ? 18.061 11.305 -6.765 1.00 70.38 218 GLY A O 1
ATOM 1522 N N . PRO A 1 219 ? 19.769 12.647 -6.191 1.00 79.38 219 PRO A N 1
ATOM 1523 C CA . PRO A 1 219 ? 19.131 13.147 -4.969 1.00 79.38 219 PRO A CA 1
ATOM 1524 C C . PRO A 1 219 ? 17.736 13.754 -5.198 1.00 79.38 219 PRO A C 1
ATOM 1526 O O . PRO A 1 219 ? 16.832 13.544 -4.390 1.00 79.38 219 PRO A O 1
ATOM 1529 N N . ALA A 1 220 ? 17.536 14.454 -6.321 1.00 81.56 220 ALA A N 1
ATOM 1530 C CA . ALA A 1 220 ? 16.245 15.034 -6.703 1.00 81.56 220 ALA A CA 1
ATOM 1531 C C . ALA A 1 220 ? 15.174 13.964 -6.987 1.00 81.56 220 ALA A C 1
ATOM 1533 O O . ALA A 1 220 ? 14.012 14.113 -6.609 1.00 81.56 220 ALA A O 1
ATOM 1534 N N . GLY A 1 221 ? 15.571 12.850 -7.595 1.00 82.44 221 GLY A N 1
ATOM 1535 C CA . GLY A 1 221 ? 14.721 11.693 -7.847 1.00 82.44 221 GLY A CA 1
ATOM 1536 C C . GLY A 1 221 ? 14.287 10.979 -6.588 1.00 82.44 221 GLY A C 1
ATOM 1537 O O . GLY A 1 221 ? 13.103 10.715 -6.398 1.00 82.44 221 GLY A O 1
ATOM 1538 N N . VAL A 1 222 ? 15.241 10.733 -5.687 1.00 87.69 222 VAL A N 1
ATOM 1539 C CA . VAL A 1 222 ? 14.960 10.161 -4.366 1.00 87.69 222 VAL A CA 1
ATOM 1540 C C . VAL A 1 222 ? 13.985 11.054 -3.600 1.00 87.69 222 VAL A C 1
ATOM 1542 O O . VAL A 1 222 ? 13.008 10.548 -3.045 1.00 87.69 222 VAL A O 1
ATOM 1545 N N . ALA A 1 223 ? 14.203 12.373 -3.604 1.00 90.81 223 ALA A N 1
ATOM 1546 C CA . ALA A 1 223 ? 13.295 13.330 -2.978 1.00 90.81 223 ALA A CA 1
ATOM 1547 C C . ALA A 1 223 ? 11.897 13.287 -3.615 1.00 90.81 223 ALA A C 1
ATOM 1549 O O . ALA A 1 223 ? 10.902 13.248 -2.894 1.00 90.81 223 ALA A O 1
ATOM 1550 N N . THR A 1 224 ? 11.818 13.203 -4.945 1.00 91.25 224 THR A N 1
ATOM 1551 C CA . THR A 1 224 ? 10.545 13.116 -5.671 1.00 91.25 224 THR A CA 1
ATOM 1552 C C . THR A 1 224 ? 9.790 11.834 -5.340 1.00 91.25 224 THR A C 1
ATOM 1554 O O . THR A 1 224 ? 8.636 11.901 -4.930 1.00 91.25 224 THR A O 1
ATOM 1557 N N . LEU A 1 225 ? 10.427 10.664 -5.440 1.00 92.50 225 LEU A N 1
ATOM 1558 C CA . LEU A 1 225 ? 9.794 9.377 -5.126 1.00 92.50 225 LEU A CA 1
ATOM 1559 C C . LEU A 1 225 ? 9.368 9.303 -3.657 1.00 92.50 225 LEU A C 1
ATOM 1561 O O . LEU A 1 225 ? 8.283 8.812 -3.352 1.00 92.50 225 LEU A O 1
ATOM 1565 N N . THR A 1 226 ? 10.183 9.836 -2.745 1.00 95.75 226 THR A N 1
ATOM 1566 C CA . THR A 1 226 ? 9.840 9.938 -1.318 1.00 95.75 226 THR A CA 1
ATOM 1567 C C . THR A 1 226 ? 8.639 10.859 -1.103 1.00 95.75 226 THR A C 1
ATOM 1569 O O . THR A 1 226 ? 7.724 10.497 -0.366 1.00 95.75 226 THR A O 1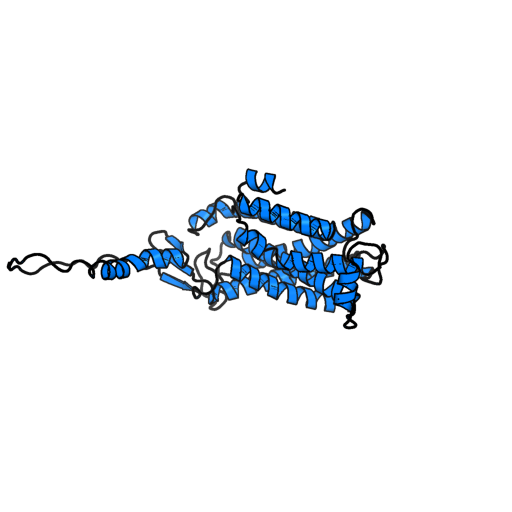
ATOM 1572 N N . GLY A 1 227 ? 8.600 12.012 -1.777 1.00 96.75 227 GLY A N 1
ATOM 1573 C CA . GLY A 1 227 ? 7.484 12.957 -1.729 1.00 96.75 227 GLY A CA 1
ATOM 1574 C C . GLY A 1 227 ? 6.188 12.379 -2.302 1.00 96.75 227 GLY A C 1
ATOM 1575 O O . GLY A 1 227 ? 5.146 12.462 -1.655 1.00 96.75 227 GLY A O 1
ATOM 1576 N N . VAL A 1 228 ? 6.254 11.720 -3.464 1.00 96.44 228 VAL A N 1
ATOM 1577 C CA . VAL A 1 228 ? 5.119 11.010 -4.078 1.00 96.44 228 VAL A CA 1
ATOM 1578 C C . VAL A 1 228 ? 4.628 9.897 -3.155 1.00 96.44 228 VAL A C 1
ATOM 1580 O O . VAL A 1 228 ? 3.428 9.798 -2.907 1.00 96.44 228 VAL A O 1
ATOM 1583 N N . GLY A 1 229 ? 5.539 9.097 -2.594 1.00 98.19 229 GLY A N 1
ATOM 1584 C CA . GLY A 1 229 ? 5.209 8.052 -1.628 1.00 98.19 229 GLY A CA 1
ATOM 1585 C C . GLY A 1 229 ? 4.521 8.610 -0.381 1.00 98.19 229 GLY A C 1
ATOM 1586 O O . GLY A 1 229 ? 3.490 8.085 0.031 1.00 98.19 229 GLY A O 1
ATOM 1587 N N . LEU A 1 230 ? 5.036 9.701 0.195 1.00 98.50 230 LEU A N 1
ATOM 1588 C CA . LEU A 1 230 ? 4.431 10.388 1.341 1.00 98.50 230 LEU A CA 1
ATOM 1589 C C . LEU A 1 230 ? 3.015 10.875 1.016 1.00 98.50 230 LEU A C 1
ATOM 1591 O O . LEU A 1 230 ? 2.086 10.603 1.779 1.00 98.50 230 LEU A O 1
ATOM 1595 N N . ALA A 1 231 ? 2.846 11.563 -0.117 1.00 98.38 231 ALA A N 1
ATOM 1596 C CA . ALA A 1 231 ? 1.556 12.087 -0.554 1.00 98.38 231 ALA A CA 1
ATOM 1597 C C . ALA A 1 231 ? 0.538 10.958 -0.770 1.00 98.38 231 ALA A C 1
ATOM 1599 O O . ALA A 1 231 ? -0.577 11.031 -0.255 1.00 98.38 231 ALA A O 1
ATOM 1600 N N . CYS A 1 232 ? 0.942 9.882 -1.453 1.00 98.44 232 CYS A N 1
ATOM 1601 C CA . CYS A 1 232 ? 0.106 8.703 -1.669 1.00 98.44 232 CYS A CA 1
ATOM 1602 C C . CYS A 1 232 ? -0.227 7.984 -0.358 1.00 98.44 232 CYS A C 1
ATOM 1604 O O . CYS A 1 232 ? -1.361 7.562 -0.171 1.00 98.44 232 CYS A O 1
ATOM 1606 N N . GLY A 1 233 ? 0.724 7.862 0.571 1.00 98.31 233 GLY A N 1
ATOM 1607 C CA . GLY A 1 233 ? 0.485 7.235 1.871 1.00 98.31 233 GLY A CA 1
ATOM 1608 C C . GLY A 1 233 ? -0.547 7.994 2.706 1.00 98.31 233 GLY A C 1
ATOM 1609 O O . GLY A 1 233 ? -1.487 7.397 3.232 1.00 98.31 233 GLY A O 1
ATOM 1610 N N . LEU A 1 234 ? -0.422 9.324 2.781 1.00 98.31 234 LEU A N 1
ATOM 1611 C CA . LEU A 1 234 ? -1.410 10.174 3.450 1.00 98.31 234 LEU A CA 1
ATOM 1612 C C . LEU A 1 234 ? -2.777 10.083 2.771 1.00 98.31 234 LEU A C 1
ATOM 1614 O O . LEU A 1 234 ? -3.757 9.747 3.437 1.00 98.31 234 LEU A O 1
ATOM 1618 N N . PHE A 1 235 ? -2.830 10.326 1.459 1.00 98.38 235 PHE A N 1
ATOM 1619 C CA . PHE A 1 235 ? -4.066 10.284 0.680 1.00 98.38 235 PHE A CA 1
ATOM 1620 C C . PHE A 1 235 ? -4.766 8.928 0.798 1.00 98.38 235 PHE A C 1
ATOM 1622 O O . PHE A 1 235 ? -5.945 8.876 1.136 1.00 98.38 235 PHE A O 1
ATOM 1629 N N . GLY A 1 236 ? -4.030 7.837 0.597 1.00 97.31 236 GLY A N 1
ATOM 1630 C CA . GLY A 1 236 ? -4.560 6.481 0.642 1.00 97.31 236 GLY A CA 1
ATOM 1631 C C . GLY A 1 236 ? -5.113 6.102 2.010 1.00 97.31 236 GLY A C 1
ATOM 1632 O O . GLY A 1 236 ? -6.222 5.590 2.090 1.00 97.31 236 GLY A O 1
ATOM 1633 N N . SER A 1 237 ? -4.409 6.431 3.099 1.00 96.44 237 SER A N 1
ATOM 1634 C CA . SER A 1 237 ? -4.906 6.144 4.456 1.00 96.44 237 SER A CA 1
ATOM 1635 C C . SER A 1 237 ? -6.152 6.957 4.840 1.00 96.44 237 SER A C 1
ATOM 1637 O O . SER A 1 237 ? -7.028 6.469 5.557 1.00 96.44 237 SER A O 1
ATOM 1639 N N . LEU A 1 238 ? -6.259 8.199 4.352 1.00 97.81 238 LEU A N 1
ATOM 1640 C CA . LEU A 1 238 ? -7.446 9.034 4.538 1.00 97.81 238 LEU A CA 1
ATOM 1641 C C . LEU A 1 238 ? -8.620 8.519 3.703 1.00 97.81 238 LEU A C 1
ATOM 1643 O O . LEU A 1 238 ? -9.749 8.504 4.187 1.00 97.81 238 LEU A O 1
ATOM 1647 N N . LEU A 1 239 ? -8.354 8.078 2.472 1.00 97.75 239 LEU A N 1
ATOM 1648 C CA . LEU A 1 239 ? -9.352 7.471 1.600 1.00 97.75 239 LEU A CA 1
ATOM 1649 C C . LEU A 1 239 ? -9.871 6.153 2.183 1.00 97.75 239 LEU A C 1
ATOM 1651 O O . LEU A 1 239 ? -11.083 5.961 2.230 1.00 97.75 239 LEU A O 1
ATOM 1655 N N . ASP A 1 240 ? -8.983 5.291 2.680 1.00 95.81 240 ASP A N 1
ATOM 1656 C CA . ASP A 1 240 ? -9.351 4.064 3.389 1.00 95.81 240 ASP A CA 1
ATOM 1657 C C . ASP A 1 240 ? -10.240 4.382 4.597 1.00 95.81 240 ASP A C 1
ATOM 1659 O O . ASP A 1 240 ? -11.344 3.858 4.719 1.00 95.81 240 ASP A O 1
ATOM 1663 N N . SER A 1 241 ? -9.850 5.378 5.401 1.00 96.12 241 SER A N 1
ATOM 1664 C CA . SER A 1 241 ? -10.659 5.840 6.532 1.00 96.12 241 SER A CA 1
ATOM 1665 C C . SER A 1 241 ? -12.031 6.381 6.104 1.00 96.12 241 SER A C 1
ATOM 1667 O O . SER A 1 241 ? -13.030 6.157 6.788 1.00 96.12 241 SER A O 1
ATOM 1669 N N . LEU A 1 242 ? -12.114 7.101 4.983 1.00 97.75 242 LEU A N 1
ATOM 1670 C CA . LEU A 1 242 ? -13.373 7.630 4.458 1.00 97.75 242 LEU A CA 1
ATOM 1671 C C . LEU A 1 242 ? -14.298 6.504 3.987 1.00 97.75 242 LEU A C 1
ATOM 1673 O O . LEU A 1 242 ? -15.482 6.488 4.336 1.00 97.75 242 LEU A O 1
ATOM 1677 N N . LEU A 1 243 ? -13.759 5.553 3.225 1.00 96.81 243 LEU A N 1
ATOM 1678 C CA . LEU A 1 243 ? -14.485 4.369 2.771 1.00 96.81 243 LEU A CA 1
ATOM 1679 C C . LEU A 1 243 ? -14.884 3.487 3.958 1.00 96.81 243 LEU A C 1
ATOM 1681 O O . LEU A 1 243 ? -16.000 2.981 3.989 1.00 96.81 243 LEU A O 1
ATOM 1685 N N . GLY A 1 244 ? -14.038 3.371 4.978 1.00 95.56 244 GLY A N 1
ATOM 1686 C CA . GLY A 1 244 ? -14.345 2.652 6.206 1.00 95.56 244 GLY A CA 1
ATOM 1687 C C . GLY A 1 244 ? -15.467 3.304 7.008 1.00 95.56 244 GLY A C 1
ATOM 1688 O O . GLY A 1 244 ? -16.434 2.641 7.369 1.00 95.56 244 GLY A O 1
ATOM 1689 N N . ALA A 1 245 ? -15.424 4.625 7.199 1.00 95.56 245 ALA A N 1
ATOM 1690 C CA . ALA A 1 245 ? -16.468 5.362 7.915 1.00 95.56 245 ALA A CA 1
ATOM 1691 C C . ALA A 1 245 ? -17.849 5.303 7.236 1.00 95.56 245 ALA A C 1
ATOM 1693 O O . ALA A 1 245 ? -18.863 5.538 7.899 1.00 95.56 245 ALA A O 1
ATOM 1694 N N . THR A 1 246 ? -17.897 5.052 5.924 1.00 96.38 246 THR A N 1
ATOM 1695 C CA . THR A 1 246 ? -19.121 5.124 5.108 1.00 96.38 246 THR A CA 1
ATOM 1696 C C . THR A 1 246 ? -19.630 3.751 4.665 1.00 96.38 246 THR A C 1
ATOM 1698 O O . THR A 1 246 ? -20.824 3.476 4.775 1.00 96.38 246 THR A O 1
ATOM 1701 N N . LEU A 1 247 ? -18.742 2.865 4.212 1.00 96.56 247 LEU A N 1
ATOM 1702 C CA . LEU A 1 247 ? -19.065 1.592 3.558 1.00 96.56 247 LEU A CA 1
ATOM 1703 C C . LEU A 1 247 ? -18.680 0.353 4.374 1.00 96.56 247 LEU A C 1
ATOM 1705 O O . LEU A 1 247 ? -18.938 -0.759 3.906 1.00 96.56 247 LEU A O 1
ATOM 1709 N N . GLN A 1 248 ? -18.090 0.514 5.563 1.00 94.19 248 GLN A N 1
ATOM 1710 C CA . GLN A 1 248 ? -17.829 -0.592 6.484 1.00 94.19 248 GLN A CA 1
ATOM 1711 C C . GLN A 1 248 ? -18.582 -0.394 7.791 1.00 94.19 248 GLN A C 1
ATOM 1713 O O . GLN A 1 248 ? -18.379 0.574 8.515 1.00 94.19 248 GLN A O 1
ATOM 1718 N N . TYR A 1 249 ? -19.420 -1.362 8.140 1.00 93.75 249 TYR A N 1
ATOM 1719 C CA . TYR A 1 249 ? -20.122 -1.329 9.414 1.00 93.75 249 TYR A CA 1
ATOM 1720 C C . TYR A 1 249 ? -19.147 -1.440 10.593 1.00 93.75 249 TYR A C 1
ATOM 1722 O O . TYR A 1 249 ? -18.342 -2.375 10.662 1.00 93.75 249 TYR A O 1
ATOM 1730 N N . THR A 1 250 ? -19.319 -0.563 11.578 1.00 93.31 250 THR A N 1
ATOM 1731 C CA . THR A 1 250 ? -18.710 -0.682 12.900 1.00 93.31 250 THR A CA 1
ATOM 1732 C C . THR A 1 250 ? -19.762 -0.522 13.993 1.00 93.31 250 THR A C 1
ATOM 1734 O O . THR A 1 250 ? -20.536 0.438 13.995 1.00 93.31 250 THR A O 1
ATOM 1737 N N . GLY A 1 251 ? -19.772 -1.454 14.948 1.00 92.31 251 GLY A N 1
ATOM 1738 C CA . GLY A 1 251 ? -20.574 -1.370 16.165 1.00 92.31 251 GLY A CA 1
ATOM 1739 C C . GLY A 1 251 ? -19.731 -1.496 17.430 1.00 92.31 251 GLY A C 1
ATOM 1740 O O . GLY A 1 251 ? -18.597 -1.966 17.389 1.00 92.31 251 GLY A O 1
ATOM 1741 N N . TRP A 1 252 ? -20.302 -1.084 18.554 1.00 91.50 252 TRP A N 1
ATOM 1742 C CA . TRP A 1 252 ? -19.758 -1.254 19.893 1.00 91.50 252 TRP A CA 1
ATOM 1743 C C . TRP A 1 252 ? -20.595 -2.273 20.660 1.00 91.50 252 TRP A C 1
ATOM 1745 O O . TRP A 1 252 ? -21.823 -2.191 20.666 1.00 91.50 252 TRP A O 1
ATOM 1755 N N . ASP A 1 253 ? -19.932 -3.242 21.281 1.00 90.38 253 ASP A N 1
ATOM 1756 C CA . ASP A 1 253 ? -20.559 -4.200 22.184 1.00 90.38 253 ASP A CA 1
ATOM 1757 C C . ASP A 1 253 ? -20.172 -3.885 23.631 1.00 90.38 253 ASP A C 1
ATOM 1759 O O . ASP A 1 253 ? -19.022 -4.090 24.027 1.00 90.38 253 ASP A O 1
ATOM 1763 N N . ASP A 1 254 ? -21.141 -3.426 24.425 1.00 86.38 254 ASP A N 1
ATOM 1764 C CA . ASP A 1 254 ? -20.927 -3.057 25.826 1.00 86.38 254 ASP A CA 1
ATOM 1765 C C . ASP A 1 254 ? -20.519 -4.245 26.707 1.00 86.38 254 ASP A C 1
ATOM 1767 O O . ASP A 1 254 ? -19.739 -4.065 27.641 1.00 86.38 254 ASP A O 1
ATOM 1771 N N . ARG A 1 255 ? -20.964 -5.475 26.398 1.00 83.44 255 ARG A N 1
ATOM 1772 C CA . ARG A 1 255 ? -20.605 -6.667 27.192 1.00 83.44 255 ARG A CA 1
ATOM 1773 C C . ARG A 1 255 ? -19.159 -7.089 26.970 1.00 83.44 255 ARG A C 1
ATOM 1775 O O . ARG A 1 255 ? -18.466 -7.461 27.913 1.00 83.44 255 ARG A O 1
ATOM 1782 N N . ALA A 1 256 ? -18.709 -7.048 25.718 1.00 82.62 256 ALA A N 1
ATOM 1783 C CA . ALA A 1 256 ? -17.331 -7.374 25.366 1.00 82.62 256 ALA A CA 1
ATOM 1784 C C . ALA A 1 256 ? -16.369 -6.191 25.572 1.00 82.62 256 ALA A C 1
ATOM 1786 O O . ALA A 1 256 ? -15.155 -6.400 25.556 1.00 82.62 256 ALA A O 1
ATOM 1787 N N . ALA A 1 257 ? -16.905 -4.975 25.750 1.00 86.75 257 ALA A N 1
ATOM 1788 C CA . ALA A 1 257 ? -16.183 -3.704 25.777 1.00 86.75 257 ALA A CA 1
ATOM 1789 C C . ALA A 1 257 ? -15.257 -3.527 24.557 1.00 86.75 257 ALA A C 1
ATOM 1791 O O . ALA A 1 257 ? -14.094 -3.132 24.688 1.00 86.75 257 ALA A O 1
ATOM 1792 N N . ARG A 1 258 ? -15.763 -3.883 23.368 1.00 88.75 258 ARG A N 1
ATOM 1793 C CA . ARG A 1 258 ? -14.981 -3.987 22.126 1.00 88.75 258 ARG A CA 1
ATOM 1794 C C . ARG A 1 258 ? -15.746 -3.511 20.906 1.00 88.75 258 ARG A C 1
ATOM 1796 O O . ARG A 1 258 ? -16.977 -3.498 20.867 1.00 88.75 258 ARG A O 1
ATOM 1803 N N . VAL A 1 259 ? -14.973 -3.172 19.880 1.00 89.69 259 VAL A N 1
ATOM 1804 C CA . VAL A 1 259 ? -15.487 -2.881 18.546 1.00 89.69 259 VAL A CA 1
ATOM 1805 C C . VAL A 1 259 ? -15.776 -4.189 17.808 1.00 89.69 259 VAL A C 1
ATOM 1807 O O . VAL A 1 259 ? -14.947 -5.102 17.791 1.00 89.69 259 VAL A O 1
ATOM 1810 N N . VAL A 1 260 ? -16.955 -4.264 17.187 1.00 90.19 260 VAL A N 1
ATOM 1811 C CA . VAL A 1 260 ? -17.483 -5.462 16.524 1.00 90.19 260 VAL A CA 1
ATOM 1812 C C . VAL A 1 260 ? -17.975 -5.169 15.105 1.00 90.19 260 VAL A C 1
ATOM 1814 O O . VAL A 1 260 ? -18.476 -4.083 14.793 1.00 90.19 260 VAL A O 1
ATOM 1817 N N . GLY A 1 261 ? -17.847 -6.166 14.229 1.00 89.19 261 GLY A N 1
ATOM 1818 C CA . GLY A 1 261 ? -18.263 -6.088 12.829 1.00 89.19 261 GLY A CA 1
ATOM 1819 C C . GLY A 1 261 ? -19.735 -6.447 12.589 1.00 89.19 261 GLY A C 1
ATOM 1820 O O . GLY A 1 261 ? -20.478 -6.861 13.484 1.00 89.19 261 GLY A O 1
ATOM 1821 N N . TRP A 1 262 ? -20.163 -6.347 11.326 1.00 87.56 262 TRP A N 1
ATOM 1822 C CA . TRP A 1 262 ? -21.545 -6.644 10.920 1.00 87.56 262 TRP A CA 1
ATOM 1823 C C . TRP A 1 262 ? -21.975 -8.080 11.237 1.00 87.56 262 TRP A C 1
ATOM 1825 O O . TRP A 1 262 ? -23.115 -8.314 11.636 1.00 87.56 262 TRP A O 1
ATOM 1835 N N . ARG A 1 263 ? -21.067 -9.051 11.070 1.00 86.00 263 ARG A N 1
ATOM 1836 C CA . ARG A 1 263 ? -21.358 -10.472 11.315 1.00 86.00 263 ARG A CA 1
ATOM 1837 C C . ARG A 1 263 ? -21.758 -10.718 12.770 1.00 86.00 263 ARG A C 1
ATOM 1839 O O . ARG A 1 263 ? -22.773 -11.371 12.993 1.00 86.00 263 ARG A O 1
ATOM 1846 N N . HIS A 1 264 ? -21.030 -10.125 13.718 1.00 84.81 264 HIS A N 1
ATOM 1847 C CA . HIS A 1 264 ? -21.321 -10.221 15.149 1.00 84.81 264 HIS A CA 1
ATOM 1848 C C . HIS A 1 264 ? -22.663 -9.563 15.514 1.00 84.81 264 HIS A C 1
ATOM 1850 O O . HIS A 1 264 ? -23.481 -10.138 16.235 1.00 84.81 264 HIS A O 1
ATOM 1856 N N . ARG A 1 265 ? -22.961 -8.386 14.941 1.00 83.69 265 ARG A N 1
ATOM 1857 C CA . ARG A 1 265 ? -24.284 -7.757 15.105 1.00 83.69 265 ARG A CA 1
ATOM 1858 C C . ARG A 1 265 ? -25.404 -8.681 14.615 1.00 83.69 265 ARG A C 1
ATOM 1860 O O . ARG A 1 265 ? -26.428 -8.820 15.280 1.00 83.69 265 ARG A O 1
ATOM 1867 N N . ARG A 1 266 ? -25.217 -9.323 13.457 1.00 83.88 266 ARG A N 1
ATOM 1868 C CA . ARG A 1 266 ? -26.227 -10.191 12.838 1.00 83.88 266 ARG A CA 1
ATOM 1869 C C . ARG A 1 266 ? -26.453 -11.480 13.629 1.00 83.88 266 ARG A C 1
ATOM 1871 O O . ARG A 1 266 ? -27.599 -11.898 13.751 1.00 83.88 266 ARG A O 1
ATOM 1878 N N . SER A 1 267 ? -25.402 -12.078 14.195 1.00 81.81 267 SER A N 1
ATOM 1879 C CA . SER A 1 267 ? -25.536 -13.267 15.046 1.00 81.81 267 SER A CA 1
ATOM 1880 C C . SER A 1 267 ? -26.273 -12.975 16.352 1.00 81.81 267 SER A C 1
ATOM 1882 O O . SER A 1 267 ? -27.018 -13.829 16.815 1.00 81.81 267 SER A O 1
ATOM 1884 N N . ARG A 1 268 ? -26.134 -11.767 16.917 1.00 72.75 268 ARG A N 1
ATOM 1885 C CA . ARG A 1 268 ? -26.883 -11.362 18.120 1.00 72.75 268 ARG A CA 1
ATOM 1886 C C . ARG A 1 268 ? -28.318 -10.921 17.835 1.00 72.75 268 ARG A C 1
ATOM 1888 O O . ARG A 1 268 ? -29.216 -11.267 18.589 1.00 72.75 268 ARG A O 1
ATOM 1895 N N . GLY A 1 269 ? -28.557 -10.224 16.723 1.00 57.91 269 GLY A N 1
ATOM 1896 C CA . GLY A 1 269 ? -29.911 -9.836 16.301 1.00 57.91 269 GLY A CA 1
ATOM 1897 C C . GLY A 1 269 ? -30.752 -10.987 15.727 1.00 57.91 269 GLY A C 1
ATOM 1898 O O . GLY A 1 269 ? -31.972 -10.883 15.652 1.00 57.91 269 GLY A O 1
ATOM 1899 N N . GLY A 1 270 ? -30.119 -12.094 15.324 1.00 47.59 270 GLY A N 1
ATOM 1900 C CA . GLY A 1 270 ? -30.785 -13.260 14.733 1.00 47.59 270 GLY A CA 1
ATOM 1901 C C . GLY A 1 270 ? -31.565 -14.139 15.718 1.00 47.59 270 GLY A C 1
ATOM 1902 O O . GLY A 1 270 ? -32.372 -14.949 15.268 1.00 47.59 270 GLY A O 1
ATOM 1903 N N . GLY A 1 271 ? -31.382 -13.963 17.032 1.00 40.78 271 GLY A N 1
ATOM 1904 C CA . GLY A 1 271 ? -32.127 -14.715 18.051 1.00 40.78 271 GLY A CA 1
ATOM 1905 C C . GLY A 1 271 ? -33.634 -14.432 18.040 1.00 40.78 271 GLY A C 1
ATOM 1906 O O . GLY A 1 271 ? -34.426 -15.347 18.232 1.00 40.78 271 GLY A O 1
ATOM 1907 N N . ALA A 1 272 ? -34.040 -13.201 17.715 1.00 41.81 272 ALA A N 1
ATOM 1908 C CA . ALA A 1 272 ? -35.453 -12.816 17.664 1.00 41.81 272 ALA A CA 1
ATOM 1909 C C . ALA A 1 272 ? -36.140 -13.176 16.329 1.00 41.81 272 ALA A C 1
ATOM 1911 O O . ALA A 1 272 ? -37.342 -13.418 16.295 1.00 41.81 272 ALA A O 1
ATOM 1912 N N . ALA A 1 273 ? -35.391 -13.258 15.222 1.00 38.16 273 ALA A N 1
ATOM 1913 C CA . ALA A 1 273 ? -35.947 -13.573 13.899 1.00 38.16 273 ALA A CA 1
ATOM 1914 C C . ALA A 1 273 ? -35.895 -15.074 13.546 1.00 38.16 273 ALA A C 1
ATOM 1916 O O . ALA A 1 273 ? -36.670 -15.537 12.712 1.00 38.16 273 ALA A O 1
ATOM 1917 N N . GLY A 1 274 ? -35.000 -15.845 14.176 1.00 32.34 274 GLY A N 1
ATOM 1918 C CA . GLY A 1 274 ? -34.889 -17.296 13.979 1.00 32.34 274 GLY A CA 1
ATOM 1919 C C . GLY A 1 274 ? -35.933 -18.117 14.742 1.00 32.34 274 GLY A C 1
ATOM 1920 O O . GLY A 1 274 ? -36.290 -19.202 14.290 1.00 32.34 274 GLY A O 1
ATOM 1921 N N . ALA A 1 275 ? -36.464 -17.590 15.850 1.00 34.75 275 ALA A N 1
ATOM 1922 C CA . ALA A 1 275 ? -37.532 -18.239 16.613 1.00 34.75 275 ALA A CA 1
ATOM 1923 C C . ALA A 1 275 ? -38.888 -18.179 15.885 1.00 34.75 275 ALA A C 1
ATOM 1925 O O . ALA A 1 275 ? -39.654 -19.135 15.917 1.00 34.75 275 ALA A O 1
ATOM 1926 N N . CYS A 1 276 ? -39.149 -17.116 15.116 1.00 31.67 276 CYS A N 1
ATOM 1927 C CA . CYS A 1 276 ? -40.417 -16.946 14.398 1.00 31.67 276 CYS A CA 1
ATOM 1928 C C . CYS A 1 276 ? -40.521 -17.779 13.096 1.00 31.67 276 CYS A C 1
ATOM 1930 O O . CYS A 1 276 ? -41.566 -17.807 12.454 1.00 31.67 276 CYS A O 1
ATOM 1932 N N . LEU A 1 277 ? -39.455 -18.489 12.697 1.00 35.12 277 LEU A N 1
ATOM 1933 C CA . LEU A 1 277 ? -39.430 -19.341 11.494 1.00 35.12 277 LEU A CA 1
ATOM 1934 C C . LEU A 1 277 ? -39.346 -20.848 11.791 1.00 35.12 277 LEU A C 1
ATOM 1936 O O . LEU A 1 277 ? -39.345 -21.643 10.850 1.00 35.12 277 LEU A O 1
ATOM 1940 N N . GLN A 1 278 ? -39.325 -21.262 13.064 1.00 33.78 278 GLN A N 1
ATOM 1941 C CA . GLN A 1 278 ? -39.453 -22.679 13.444 1.00 33.78 278 GLN A CA 1
ATOM 1942 C C . GLN A 1 278 ? -40.855 -23.069 13.942 1.00 33.78 278 GLN A C 1
ATOM 1944 O O . GLN A 1 278 ? -41.193 -24.249 13.867 1.00 33.78 278 GLN A O 1
ATOM 1949 N N . ASP A 1 279 ? -41.719 -22.109 14.285 1.00 32.66 279 ASP A N 1
ATOM 1950 C CA . ASP A 1 279 ? -43.111 -22.389 14.688 1.00 32.66 279 ASP A CA 1
ATOM 1951 C C . ASP A 1 279 ? -44.101 -22.560 13.517 1.00 32.66 279 ASP A C 1
ATOM 1953 O O . ASP A 1 279 ? -45.269 -22.882 13.714 1.00 32.66 279 ASP A O 1
ATOM 1957 N N . GLY A 1 280 ? -43.642 -22.454 12.265 1.00 30.52 280 GLY A N 1
ATOM 1958 C CA . GLY A 1 280 ? -44.469 -22.701 11.072 1.00 30.52 280 GLY A CA 1
ATOM 1959 C C . GLY A 1 280 ? -44.583 -24.170 10.634 1.00 30.52 280 GLY A C 1
ATOM 1960 O O . GLY A 1 280 ? -45.190 -24.452 9.602 1.00 30.52 280 GLY A O 1
ATOM 1961 N N . LYS A 1 281 ? -43.973 -25.121 11.359 1.00 35.84 281 LYS A N 1
ATOM 1962 C CA . LYS A 1 281 ? -43.940 -26.549 10.982 1.00 35.84 281 LYS A CA 1
ATOM 1963 C C . LYS A 1 281 ? -44.269 -27.505 12.136 1.00 35.84 281 LYS A C 1
ATOM 1965 O O . LYS A 1 281 ? -43.639 -28.546 12.277 1.00 35.84 281 LYS A O 1
ATOM 1970 N N . LYS A 1 282 ? -45.303 -27.207 12.923 1.00 33.28 282 LYS A N 1
ATOM 1971 C CA . LYS A 1 282 ? -46.038 -28.230 13.691 1.00 33.28 282 LYS A CA 1
ATOM 1972 C C . LYS A 1 282 ? -47.536 -27.936 13.663 1.00 33.28 282 LYS A C 1
ATOM 1974 O O . LYS A 1 282 ? -48.108 -27.419 14.610 1.00 33.28 282 LYS A O 1
ATOM 1979 N N . GLY A 1 283 ? -48.159 -28.277 12.539 1.00 27.75 283 GLY A N 1
ATOM 1980 C CA . GLY A 1 283 ? -49.593 -28.523 12.468 1.00 27.75 283 GLY A CA 1
ATOM 1981 C C . GLY A 1 283 ? -49.858 -30.028 12.519 1.00 27.75 283 GLY A C 1
ATOM 1982 O O . GLY A 1 283 ? -49.196 -30.776 11.804 1.00 27.75 283 GLY A O 1
ATOM 1983 N N . LEU A 1 284 ? -50.863 -30.400 13.317 1.00 30.23 284 LEU A N 1
ATOM 1984 C CA . LEU A 1 284 ? -51.487 -31.716 13.519 1.00 30.23 284 LEU A CA 1
ATOM 1985 C C . LEU A 1 284 ? -50.816 -32.669 14.522 1.00 30.23 284 LEU A C 1
ATOM 1987 O O . LEU A 1 284 ? -50.079 -33.572 14.141 1.00 30.23 284 LEU A O 1
ATOM 1991 N N . ALA A 1 285 ? -51.201 -32.547 15.795 1.00 30.23 285 ALA A N 1
ATOM 1992 C CA . ALA A 1 285 ? -52.027 -33.569 16.445 1.00 30.23 285 ALA A CA 1
ATOM 1993 C C . ALA A 1 285 ? -52.500 -33.109 17.838 1.00 30.23 285 ALA A C 1
ATOM 1995 O O . ALA A 1 285 ? -51.711 -32.641 18.651 1.00 30.23 285 ALA A O 1
ATOM 1996 N N . ASP A 1 286 ? -53.788 -33.353 18.057 1.00 29.80 286 ASP A N 1
ATOM 1997 C CA . ASP A 1 286 ? -54.491 -33.586 19.319 1.00 29.80 286 ASP A CA 1
ATOM 1998 C C . ASP A 1 286 ? -54.914 -32.415 20.226 1.00 29.80 286 ASP A C 1
ATOM 2000 O O . ASP A 1 286 ? -54.197 -31.449 20.478 1.00 29.80 286 ASP A O 1
ATOM 2004 N N . GLY A 1 287 ? -56.169 -32.523 20.665 1.00 30.70 287 GLY A N 1
ATOM 2005 C CA . GLY A 1 287 ? -56.911 -31.536 21.428 1.00 30.70 287 GLY A CA 1
ATOM 2006 C C . GLY A 1 287 ? -56.708 -31.661 22.934 1.00 30.70 287 GLY A C 1
ATOM 2007 O O . GLY A 1 287 ? -56.439 -32.725 23.478 1.00 30.70 287 GLY A O 1
ATOM 2008 N N . GLY A 1 288 ? -56.907 -30.546 23.630 1.00 25.44 288 GLY A N 1
ATOM 2009 C CA . GLY A 1 288 ? -56.884 -30.507 25.086 1.00 25.44 288 GLY A CA 1
ATOM 2010 C C . GLY A 1 288 ? -57.131 -29.096 25.594 1.00 25.44 288 GLY A C 1
ATOM 2011 O O . GLY A 1 288 ? -56.359 -28.183 25.336 1.00 25.44 288 GLY A O 1
ATOM 2012 N N . ARG A 1 289 ? -58.248 -28.920 26.291 1.00 31.52 289 ARG A N 1
ATOM 2013 C CA . ARG A 1 289 ? -58.744 -27.674 26.881 1.00 31.52 289 ARG A CA 1
ATOM 2014 C C . ARG A 1 289 ? -58.142 -27.512 28.280 1.00 31.52 289 ARG A C 1
ATOM 2016 O O . ARG A 1 289 ? -58.329 -28.417 29.084 1.00 31.52 289 ARG A O 1
ATOM 2023 N N . ALA A 1 290 ? -57.518 -26.377 28.606 1.00 28.70 290 ALA A N 1
ATOM 2024 C CA . ALA A 1 290 ? -57.340 -25.928 29.993 1.00 28.70 290 ALA A CA 1
ATOM 2025 C C . ALA A 1 290 ? -57.027 -24.423 30.087 1.00 28.70 290 ALA A C 1
ATOM 2027 O O . ALA A 1 290 ? -56.474 -23.824 29.175 1.00 28.70 290 ALA A O 1
ATOM 2028 N N . ASN A 1 291 ? -57.461 -23.856 31.207 1.00 28.97 291 ASN A N 1
ATOM 2029 C CA . ASN A 1 291 ? -57.605 -22.452 31.588 1.00 28.97 291 ASN A CA 1
ATOM 2030 C C . ASN A 1 291 ? -56.432 -22.020 32.506 1.00 28.97 291 ASN A C 1
ATOM 2032 O O . ASN A 1 291 ? -55.885 -22.886 33.184 1.00 28.97 291 ASN A O 1
ATOM 2036 N N . GLY A 1 292 ? -56.115 -20.721 32.609 1.00 24.94 292 GLY A N 1
ATOM 2037 C CA . GLY A 1 292 ? -55.169 -20.159 33.605 1.00 24.94 292 GLY A CA 1
ATOM 2038 C C . GLY A 1 292 ? -54.329 -19.007 33.032 1.00 24.94 292 GLY A C 1
ATOM 2039 O O . GLY A 1 292 ? -53.555 -19.241 32.114 1.00 24.94 292 GLY A O 1
ATOM 2040 N N . THR A 1 293 ? -54.677 -17.743 33.299 1.00 26.12 293 THR A N 1
ATOM 2041 C CA . THR A 1 293 ? -54.207 -16.850 34.393 1.00 26.12 293 THR A CA 1
ATOM 2042 C C . THR A 1 293 ? -52.829 -16.224 34.165 1.00 26.12 293 THR A C 1
ATOM 2044 O O . THR A 1 293 ? -51.857 -16.932 33.937 1.00 26.12 293 THR A O 1
ATOM 2047 N N . ASP A 1 294 ? -52.853 -14.889 34.235 1.00 33.12 294 ASP A N 1
ATOM 2048 C CA . ASP A 1 294 ? -51.828 -13.895 34.584 1.00 33.12 294 ASP A CA 1
ATOM 2049 C C . ASP A 1 294 ? -50.435 -14.383 35.017 1.00 33.12 294 ASP A C 1
ATOM 2051 O O . ASP A 1 294 ? -50.311 -15.330 35.789 1.00 33.12 294 ASP A O 1
ATOM 2055 N N . ASP A 1 295 ? -49.419 -13.647 34.552 1.00 28.62 295 ASP A N 1
ATOM 2056 C CA . ASP A 1 295 ? -48.339 -13.039 35.351 1.00 28.62 295 ASP A CA 1
ATOM 2057 C C . ASP A 1 295 ? -47.003 -12.991 34.593 1.00 28.62 295 ASP A C 1
ATOM 2059 O O . ASP A 1 295 ? -46.565 -13.958 33.970 1.00 28.62 295 ASP A O 1
ATOM 2063 N N . GLY A 1 296 ? -46.296 -11.871 34.764 1.00 26.44 296 GLY A N 1
ATOM 2064 C CA . GLY A 1 296 ? -44.839 -11.910 34.871 1.00 26.44 296 GLY A CA 1
ATOM 2065 C C . GLY A 1 296 ? -44.051 -11.377 33.682 1.00 26.44 296 GLY A C 1
ATOM 2066 O O . GLY A 1 296 ? -43.715 -12.095 32.747 1.00 26.44 296 GLY A O 1
ATOM 2067 N N . GLU A 1 297 ? -43.702 -10.097 33.790 1.00 37.47 297 GLU A N 1
ATOM 2068 C CA . GLU A 1 297 ? -42.334 -9.580 33.664 1.00 37.47 297 GLU A CA 1
ATOM 2069 C C . GLU A 1 297 ? -41.291 -10.503 33.007 1.00 37.47 297 GLU A C 1
ATOM 2071 O O . GLU A 1 297 ? -40.888 -11.539 33.534 1.00 37.47 297 GLU A O 1
ATOM 2076 N N . GLY A 1 298 ? -40.760 -10.038 31.880 1.00 28.98 298 GLY A N 1
ATOM 2077 C CA . GLY A 1 298 ? -39.646 -10.676 31.196 1.00 28.98 298 GLY A CA 1
ATOM 2078 C C . GLY A 1 298 ? -39.149 -9.823 30.043 1.00 28.98 298 GLY A C 1
ATOM 2079 O O . GLY A 1 298 ? -39.080 -10.292 28.910 1.00 28.98 298 GLY A O 1
ATOM 2080 N N . GLU A 1 299 ? -38.831 -8.555 30.313 1.00 34.88 299 GLU A N 1
ATOM 2081 C CA . GLU A 1 299 ? -38.045 -7.705 29.415 1.00 34.88 299 GLU A CA 1
ATOM 2082 C C . GLU A 1 299 ? -36.629 -8.302 29.319 1.00 34.88 299 GLU A C 1
ATOM 2084 O O . GLU A 1 299 ? -35.691 -7.918 30.015 1.00 34.88 299 GLU A O 1
ATOM 2089 N N . ALA A 1 300 ? -36.498 -9.358 28.515 1.00 37.38 300 ALA A N 1
ATOM 2090 C CA . ALA A 1 300 ? -35.269 -10.107 28.332 1.00 37.38 300 ALA A CA 1
ATOM 2091 C C . ALA A 1 300 ? -34.283 -9.297 27.477 1.00 37.38 300 ALA A C 1
ATOM 2093 O O . ALA A 1 300 ? -34.230 -9.446 26.260 1.00 37.38 300 ALA A O 1
ATOM 2094 N N . ASP A 1 301 ? -33.539 -8.408 28.141 1.00 39.91 301 ASP A N 1
ATOM 2095 C CA . ASP A 1 301 ? -32.099 -8.144 27.988 1.00 39.91 301 ASP A CA 1
ATOM 2096 C C . ASP A 1 301 ? -31.486 -8.523 26.619 1.00 39.91 301 ASP A C 1
ATOM 2098 O O . ASP A 1 301 ? -30.589 -9.365 26.492 1.00 39.91 301 ASP A O 1
ATOM 2102 N N . ALA A 1 302 ? -31.972 -7.880 25.555 1.00 45.34 302 ALA A N 1
ATOM 2103 C CA . ALA A 1 302 ? -31.355 -7.923 24.241 1.00 45.34 302 ALA A CA 1
ATOM 2104 C C . ALA A 1 302 ? -30.182 -6.939 24.239 1.00 45.34 302 ALA A C 1
ATOM 2106 O O . ALA A 1 302 ? -30.330 -5.781 23.855 1.00 45.34 302 ALA A O 1
ATOM 2107 N N . ALA A 1 303 ? -29.013 -7.390 24.695 1.00 53.09 303 ALA A N 1
ATOM 2108 C CA . ALA A 1 303 ? -27.786 -6.597 24.690 1.00 53.09 303 ALA A CA 1
ATOM 2109 C C . ALA A 1 303 ? -27.504 -6.001 23.303 1.00 53.09 303 ALA A C 1
ATOM 2111 O O . ALA A 1 303 ? -27.047 -6.683 22.377 1.00 53.09 303 ALA A O 1
ATOM 2112 N N . ALA A 1 304 ? -27.819 -4.716 23.164 1.00 74.50 304 ALA A N 1
ATOM 2113 C CA . ALA A 1 304 ? -27.830 -4.027 21.893 1.00 74.50 304 ALA A CA 1
ATOM 2114 C C . ALA A 1 304 ? -26.401 -3.647 21.498 1.00 74.50 304 ALA A C 1
ATOM 2116 O O . ALA A 1 304 ? -25.769 -2.804 22.123 1.00 74.50 304 ALA A O 1
ATOM 2117 N N . VAL A 1 305 ? -25.888 -4.248 20.422 1.00 87.00 305 VAL A N 1
ATOM 2118 C CA . VAL A 1 305 ? -24.697 -3.720 19.746 1.00 87.00 305 VAL A CA 1
ATOM 2119 C C . VAL A 1 305 ? -25.047 -2.331 19.208 1.00 87.00 305 VAL A C 1
ATOM 2121 O O . VAL A 1 305 ? -25.870 -2.210 18.294 1.00 87.00 305 VAL A O 1
ATOM 2124 N N . VAL A 1 306 ? -24.415 -1.294 19.754 1.00 90.69 306 VAL A N 1
ATOM 2125 C CA . VAL A 1 306 ? -24.653 0.101 19.371 1.00 90.69 306 VAL A CA 1
ATOM 2126 C C . VAL A 1 306 ? -23.925 0.390 18.064 1.00 90.69 306 VAL A C 1
ATOM 2128 O O . VAL A 1 306 ? -22.737 0.111 17.921 1.00 90.69 306 VAL A O 1
ATOM 2131 N N . HIS A 1 307 ? -24.628 0.935 17.074 1.00 92.75 307 HIS A N 1
ATOM 2132 C CA . HIS A 1 307 ? -24.015 1.321 15.801 1.00 92.75 307 HIS A CA 1
ATOM 2133 C C . HIS A 1 307 ? -23.136 2.569 15.976 1.00 92.75 307 HIS A C 1
ATOM 2135 O O . HIS A 1 307 ? -23.575 3.543 16.582 1.00 92.75 307 HIS A O 1
ATOM 2141 N N . ILE A 1 308 ? -21.906 2.542 15.446 1.00 92.44 308 ILE A N 1
ATOM 2142 C CA . ILE A 1 308 ? -20.977 3.684 15.476 1.00 92.44 308 ILE A CA 1
ATOM 2143 C C . ILE A 1 308 ? -20.906 4.368 14.107 1.00 92.44 308 ILE A C 1
ATOM 2145 O O . ILE A 1 308 ? -21.081 5.583 14.011 1.00 92.44 308 ILE A O 1
ATOM 2149 N N . SER A 1 309 ? -20.590 3.608 13.055 1.00 93.69 309 SER A N 1
ATOM 2150 C CA . SER A 1 309 ? -20.321 4.155 11.721 1.00 93.69 309 SER A CA 1
ATOM 2151 C C . SER A 1 309 ? -20.545 3.132 10.608 1.00 93.69 309 SER A C 1
ATOM 2153 O O . SER A 1 309 ? -20.598 1.921 10.839 1.00 93.69 309 SER A O 1
ATOM 2155 N N . GLY A 1 310 ? -20.701 3.665 9.395 1.00 93.25 310 GLY A N 1
ATOM 2156 C CA . GLY A 1 310 ? -20.730 2.935 8.135 1.00 93.25 310 GLY A CA 1
ATOM 2157 C C . GLY A 1 310 ? -21.905 1.982 7.923 1.00 93.25 310 GLY A C 1
ATOM 2158 O O . GLY A 1 310 ? -22.673 1.640 8.824 1.00 93.25 310 GLY A O 1
ATOM 2159 N N . LEU A 1 311 ? -22.045 1.559 6.672 1.00 92.56 311 LEU A N 1
ATOM 2160 C CA . LEU A 1 311 ? -23.026 0.578 6.222 1.00 92.56 311 LEU A CA 1
ATOM 2161 C C . LEU A 1 311 ? -22.329 -0.758 5.930 1.00 92.56 311 LEU A C 1
ATOM 2163 O O . LEU A 1 311 ? -21.149 -0.769 5.600 1.00 92.56 311 LEU A O 1
ATOM 2167 N N . PRO A 1 312 ? -23.014 -1.908 6.019 1.00 91.88 312 PRO A N 1
ATOM 2168 C CA . PRO A 1 312 ? -22.416 -3.211 5.727 1.00 91.88 312 PRO A CA 1
ATOM 2169 C C . PRO A 1 312 ? -22.335 -3.476 4.210 1.00 91.88 312 PRO A C 1
ATOM 2171 O O . PRO A 1 312 ? -22.888 -4.462 3.726 1.00 91.88 312 PRO A O 1
ATOM 2174 N N . VAL A 1 313 ? -21.688 -2.582 3.454 1.00 94.12 313 VAL A N 1
ATOM 2175 C CA . VAL A 1 313 ? -21.608 -2.646 1.981 1.00 94.12 313 VAL A CA 1
ATOM 2176 C C . VAL A 1 313 ? -20.344 -3.369 1.535 1.00 94.12 313 VAL A C 1
ATOM 2178 O O . VAL A 1 313 ? -20.411 -4.287 0.720 1.00 94.12 313 VAL A O 1
ATOM 2181 N N . LEU A 1 314 ? -19.192 -2.977 2.081 1.00 92.56 314 LEU A N 1
ATOM 2182 C CA . LEU A 1 314 ? -17.892 -3.529 1.722 1.00 92.56 314 LEU A CA 1
ATOM 2183 C C . LEU A 1 314 ? -17.249 -4.255 2.903 1.00 92.56 314 LEU A C 1
ATOM 2185 O O . LEU A 1 314 ? -17.416 -3.903 4.070 1.00 92.56 314 LEU A O 1
ATOM 2189 N N . SER A 1 315 ? -16.492 -5.298 2.570 1.00 90.94 315 SER A N 1
ATOM 2190 C CA . SER A 1 315 ? -15.587 -5.952 3.517 1.00 90.94 315 SER A CA 1
ATOM 2191 C C . SER A 1 315 ? -14.310 -5.131 3.708 1.00 90.94 315 SER A C 1
ATOM 2193 O O . SER A 1 315 ? -14.020 -4.242 2.905 1.00 90.94 315 SER A O 1
ATOM 2195 N N . ASN A 1 316 ? -13.519 -5.471 4.731 1.00 89.31 316 ASN A N 1
ATOM 2196 C CA . ASN A 1 316 ? -12.215 -4.843 4.944 1.00 89.31 316 ASN A CA 1
ATOM 2197 C C . ASN A 1 316 ? -11.312 -4.962 3.715 1.00 89.31 316 ASN A C 1
ATOM 2199 O O . ASN A 1 316 ? -10.879 -3.970 3.145 1.00 89.31 316 ASN A O 1
ATOM 2203 N N . ASP A 1 317 ? -11.157 -6.187 3.220 1.00 91.56 317 ASP A N 1
ATOM 2204 C CA . ASP A 1 317 ? -10.291 -6.479 2.080 1.00 91.56 317 ASP A CA 1
ATOM 2205 C C . ASP A 1 317 ? -10.743 -5.749 0.797 1.00 91.56 317 ASP A C 1
ATOM 2207 O O . ASP A 1 317 ? -9.912 -5.350 -0.016 1.00 91.56 317 ASP A O 1
ATOM 2211 N N . ALA A 1 318 ? -12.053 -5.530 0.622 1.00 93.06 318 ALA A N 1
ATOM 2212 C CA . ALA A 1 318 ? -12.591 -4.792 -0.522 1.00 93.06 318 ALA A CA 1
ATOM 2213 C C . ALA A 1 318 ? -12.300 -3.286 -0.444 1.00 93.06 318 ALA A C 1
ATOM 2215 O O . ALA A 1 318 ? -11.974 -2.682 -1.465 1.00 93.06 318 ALA A O 1
ATOM 2216 N N . VAL A 1 319 ? -12.391 -2.683 0.744 1.00 94.00 319 VAL A N 1
ATOM 2217 C CA . VAL A 1 319 ? -12.025 -1.271 0.933 1.00 94.00 319 VAL A CA 1
ATOM 2218 C C . VAL A 1 319 ? -10.538 -1.067 0.694 1.00 94.00 319 VAL A C 1
ATOM 2220 O O . VAL A 1 319 ? -10.196 -0.209 -0.116 1.00 94.00 319 VAL A O 1
ATOM 2223 N N . ASN A 1 320 ? -9.684 -1.916 1.272 1.00 92.75 320 ASN A N 1
ATOM 2224 C CA . ASN A 1 320 ? -8.242 -1.860 1.046 1.00 92.75 320 ASN A CA 1
ATOM 2225 C C . ASN A 1 320 ? -7.903 -1.938 -0.451 1.00 92.75 320 ASN A C 1
ATOM 2227 O O . ASN A 1 320 ? -7.094 -1.155 -0.949 1.00 92.75 320 ASN A O 1
ATOM 2231 N N . PHE A 1 321 ? -8.551 -2.850 -1.189 1.00 94.62 321 PHE A N 1
ATOM 2232 C CA . PHE A 1 321 ? -8.358 -2.978 -2.635 1.00 94.62 321 PHE A CA 1
ATOM 2233 C C . PHE A 1 321 ? -8.754 -1.699 -3.390 1.00 94.62 321 PHE A C 1
ATOM 2235 O O . PHE A 1 321 ? -7.985 -1.209 -4.218 1.00 94.62 321 PHE A O 1
ATOM 2242 N N . VAL A 1 322 ? -9.932 -1.136 -3.099 1.00 96.00 322 VAL A N 1
ATOM 2243 C CA . VAL A 1 322 ? -10.431 0.083 -3.761 1.00 96.00 322 VAL A CA 1
ATOM 2244 C C . VAL A 1 322 ? -9.562 1.295 -3.421 1.00 96.00 322 VAL A C 1
ATOM 2246 O O . VAL A 1 322 ? -9.171 2.036 -4.324 1.00 96.00 322 VAL A O 1
ATOM 2249 N N . ALA A 1 323 ? -9.216 1.483 -2.145 1.00 96.81 323 ALA A N 1
ATOM 2250 C CA . ALA A 1 323 ? -8.366 2.578 -1.692 1.00 96.81 323 ALA A CA 1
ATOM 2251 C C . ALA A 1 323 ? -6.985 2.520 -2.359 1.00 96.81 323 ALA A C 1
ATOM 2253 O O . ALA A 1 323 ? -6.502 3.531 -2.879 1.00 96.81 323 ALA A O 1
ATOM 2254 N N . ALA A 1 324 ? -6.376 1.332 -2.422 1.00 96.75 324 ALA A N 1
ATOM 2255 C CA . ALA A 1 324 ? -5.080 1.143 -3.059 1.00 96.75 324 ALA A CA 1
ATOM 2256 C C . ALA A 1 324 ? -5.136 1.365 -4.580 1.00 96.75 324 ALA A C 1
ATOM 2258 O O . ALA A 1 324 ? -4.255 2.032 -5.121 1.00 96.75 324 ALA A O 1
ATOM 2259 N N . ALA A 1 325 ? -6.190 0.901 -5.262 1.00 96.00 325 ALA A N 1
ATOM 2260 C CA . ALA A 1 325 ? -6.376 1.114 -6.699 1.00 96.00 325 ALA A CA 1
ATOM 2261 C C . ALA A 1 325 ? -6.548 2.602 -7.059 1.00 96.00 325 ALA A C 1
ATOM 2263 O O . ALA A 1 325 ? -5.898 3.094 -7.980 1.00 96.00 325 ALA A O 1
ATOM 2264 N N . ILE A 1 326 ? -7.367 3.346 -6.307 1.00 97.44 326 ILE A N 1
ATOM 2265 C CA . ILE A 1 326 ? -7.545 4.794 -6.517 1.00 97.44 326 ILE A CA 1
ATOM 2266 C C . ILE A 1 326 ? -6.241 5.542 -6.213 1.00 97.44 326 ILE A C 1
ATOM 2268 O O . ILE A 1 326 ? -5.834 6.433 -6.962 1.00 97.44 326 ILE A O 1
ATOM 2272 N N . THR A 1 327 ? -5.548 5.160 -5.139 1.00 98.00 327 THR A N 1
ATOM 2273 C CA . THR A 1 327 ? -4.268 5.780 -4.772 1.00 98.00 327 THR A CA 1
ATOM 2274 C C . THR A 1 327 ? -3.171 5.481 -5.791 1.00 98.00 327 THR A C 1
ATOM 2276 O O . THR A 1 327 ? -2.317 6.332 -6.031 1.00 98.00 327 THR A O 1
ATOM 2279 N N . ALA A 1 328 ? -3.210 4.325 -6.455 1.00 97.75 328 ALA A N 1
ATOM 2280 C CA . ALA A 1 328 ? -2.327 4.033 -7.576 1.00 97.75 328 ALA A CA 1
ATOM 2281 C C . ALA A 1 328 ? -2.535 5.030 -8.727 1.00 97.75 328 ALA A C 1
ATOM 2283 O O . ALA A 1 328 ? -1.567 5.595 -9.230 1.00 97.75 328 ALA A O 1
ATOM 2284 N N . CYS A 1 329 ? -3.782 5.334 -9.101 1.00 96.81 329 CYS A N 1
ATOM 2285 C CA . CYS A 1 329 ? -4.055 6.364 -10.108 1.00 96.81 329 CYS A CA 1
ATOM 2286 C C . CYS A 1 329 ? -3.500 7.737 -9.690 1.00 96.81 329 CYS A C 1
ATOM 2288 O O . CYS A 1 329 ? -2.898 8.429 -10.510 1.00 96.81 329 CYS A O 1
ATOM 2290 N N . ALA A 1 330 ? -3.640 8.115 -8.414 1.00 96.94 330 ALA A N 1
ATOM 2291 C CA . ALA A 1 330 ? -3.050 9.349 -7.893 1.00 96.94 330 ALA A CA 1
ATOM 2292 C C . ALA A 1 330 ? -1.513 9.332 -7.980 1.00 96.94 330 ALA A C 1
ATOM 2294 O O . ALA A 1 330 ? -0.915 10.304 -8.438 1.00 96.94 330 ALA A O 1
ATOM 2295 N N . GLY A 1 331 ? -0.873 8.221 -7.605 1.00 96.81 331 GLY A N 1
ATOM 2296 C CA . GLY A 1 331 ? 0.576 8.042 -7.706 1.00 96.81 331 GLY A CA 1
ATOM 2297 C C . GLY A 1 331 ? 1.093 8.125 -9.141 1.00 96.81 331 GLY A C 1
ATOM 2298 O O . GLY A 1 331 ? 2.122 8.756 -9.378 1.00 96.81 331 GLY A O 1
ATOM 2299 N N . ALA A 1 332 ? 0.355 7.563 -10.101 1.00 93.38 332 ALA A N 1
ATOM 2300 C CA . ALA A 1 332 ? 0.659 7.668 -11.526 1.00 93.38 332 ALA A CA 1
ATOM 2301 C C . ALA A 1 332 ? 0.693 9.135 -11.983 1.00 93.38 332 ALA A C 1
ATOM 2303 O O . ALA A 1 332 ? 1.700 9.589 -12.521 1.00 93.38 332 ALA A O 1
ATOM 2304 N N . VAL A 1 333 ? -0.370 9.895 -11.690 1.00 93.94 333 VAL A N 1
ATOM 2305 C CA . VAL A 1 333 ? -0.484 11.316 -12.064 1.00 93.94 333 VAL A CA 1
ATOM 2306 C C . VAL A 1 333 ? 0.562 12.178 -11.355 1.00 93.94 333 VAL A C 1
ATOM 2308 O O . VAL A 1 333 ? 1.144 13.074 -11.965 1.00 93.94 333 VAL A O 1
ATOM 2311 N N . LEU A 1 334 ? 0.813 11.934 -10.066 1.00 94.00 334 LEU A N 1
ATOM 2312 C CA . LEU A 1 334 ? 1.799 12.694 -9.295 1.00 94.00 334 LEU A CA 1
ATOM 2313 C C . LEU A 1 334 ? 3.214 12.490 -9.833 1.00 94.00 334 LEU A C 1
ATOM 2315 O O . LEU A 1 334 ? 3.952 13.463 -9.974 1.00 94.00 334 LEU A O 1
ATOM 2319 N N . LEU A 1 335 ? 3.589 11.247 -10.141 1.00 89.44 335 LEU A N 1
ATOM 2320 C CA . LEU A 1 335 ? 4.925 10.956 -10.647 1.00 89.44 335 LEU A CA 1
ATOM 2321 C C . LEU A 1 335 ? 5.119 11.472 -12.076 1.00 89.44 335 LEU A C 1
ATOM 2323 O O . LEU A 1 335 ? 6.173 12.019 -12.381 1.00 89.44 335 LEU A O 1
ATOM 2327 N N . GLU A 1 336 ? 4.098 11.351 -12.926 1.00 87.56 336 GLU A N 1
ATOM 2328 C CA . GLU A 1 336 ? 4.096 11.927 -14.273 1.00 87.56 336 GLU A CA 1
ATOM 2329 C C . GLU A 1 336 ? 4.333 13.439 -14.236 1.00 87.56 336 GLU A C 1
ATOM 2331 O O . GLU A 1 336 ? 5.222 13.939 -14.918 1.00 87.56 336 GLU A O 1
ATOM 2336 N N . ARG A 1 337 ? 3.588 14.165 -13.395 1.00 87.81 337 ARG A N 1
ATOM 2337 C CA . ARG A 1 337 ? 3.730 15.621 -13.259 1.00 87.81 337 ARG A CA 1
ATOM 2338 C C . ARG A 1 337 ? 5.063 16.059 -12.670 1.00 87.81 337 ARG A C 1
ATOM 2340 O O . ARG A 1 337 ? 5.472 17.183 -12.915 1.00 87.81 337 ARG A O 1
ATOM 2347 N N . ALA A 1 338 ? 5.699 15.217 -11.862 1.00 82.38 338 ALA A N 1
ATOM 2348 C CA . ALA A 1 338 ? 6.998 15.527 -11.279 1.00 82.38 338 ALA A CA 1
ATOM 2349 C C . ALA A 1 338 ? 8.168 15.259 -12.242 1.00 82.38 338 ALA A C 1
ATOM 2351 O O . ALA A 1 338 ? 9.271 15.741 -11.998 1.00 82.38 338 ALA A O 1
ATOM 2352 N N . GLY A 1 339 ? 7.937 14.465 -13.294 1.00 64.88 339 GLY A N 1
ATOM 2353 C CA . GLY A 1 339 ? 8.914 14.168 -14.343 1.00 64.88 339 GLY A CA 1
ATOM 2354 C C . GLY A 1 339 ? 8.738 14.956 -15.643 1.00 64.88 339 GLY A C 1
ATOM 2355 O O . GLY A 1 339 ? 9.578 14.800 -16.530 1.00 64.88 339 GLY A O 1
ATOM 2356 N N . ALA A 1 340 ? 7.660 15.736 -15.761 1.00 51.44 340 ALA A N 1
ATOM 2357 C CA . ALA A 1 340 ? 7.414 16.705 -16.832 1.00 51.44 340 ALA A CA 1
ATOM 2358 C C . ALA A 1 340 ? 8.083 18.049 -16.511 1.00 51.44 340 ALA A C 1
ATOM 2360 O O . ALA A 1 340 ? 8.577 18.687 -17.466 1.00 51.44 340 ALA A O 1
#

Sequence (340 aa):
MARRGLSKASLSQSGALAAFTVGAVHMTAGLQFGATLILFYLSSSKLTRVGAKRKAQVEEEHKEGGRRNAVQVLANSLAACVFAELLYVLSSADGTHTGGWLAQLLLRGGVDVQRARVLLAGGFLGHYACCCADTWASELGILSRSRPRLITTGRAVPPGTNGGVSALGLACSAAGGAFMGAAFAATGALGCAAGAPLCGGSLCPAAGGSGAGTWLTGPAGVATLTGVGLACGLFGSLLDSLLGATLQYTGWDDRAARVVGWRHRRSRGGGAAGACLQDGKKGLADGGRANGTDDGEGEADAAAVVHISGLPVLSNDAVNFVAAAITACAGAVLLERAGA